Protein AF-I7MJS9-F1 (afdb_monomer_lite)

Structure (mmCIF, N/CA/C/O backbone):
data_AF-I7MJS9-F1
#
_entry.id   AF-I7MJS9-F1
#
loop_
_atom_site.group_PDB
_atom_site.id
_atom_site.type_symbol
_atom_site.label_atom_id
_atom_site.label_alt_id
_atom_site.label_comp_id
_atom_site.label_asym_id
_atom_site.label_entity_id
_atom_site.label_seq_id
_atom_site.pdbx_PDB_ins_code
_atom_site.Cartn_x
_atom_site.Cartn_y
_atom_site.Cartn_z
_atom_site.occupancy
_atom_site.B_iso_or_equiv
_atom_site.auth_seq_id
_atom_site.auth_comp_id
_atom_site.auth_asym_id
_atom_site.auth_atom_id
_atom_site.pdbx_PDB_model_num
ATOM 1 N N . MET A 1 1 ? 16.638 14.749 1.693 1.00 35.53 1 MET A N 1
ATOM 2 C CA . MET A 1 1 ? 16.208 13.455 1.122 1.00 35.53 1 MET A CA 1
ATOM 3 C C . MET A 1 1 ? 16.294 13.572 -0.385 1.00 35.53 1 MET A C 1
ATOM 5 O O . MET A 1 1 ? 15.545 14.349 -0.960 1.00 35.53 1 MET A O 1
ATOM 9 N N . PHE A 1 2 ? 17.243 12.886 -1.013 1.00 39.34 2 PHE A N 1
ATOM 10 C CA . PHE A 1 2 ? 17.277 12.813 -2.469 1.00 39.34 2 PHE A CA 1
ATOM 11 C C . PHE A 1 2 ? 16.210 11.809 -2.899 1.00 39.34 2 PHE A C 1
ATOM 13 O O . PHE A 1 2 ? 16.288 10.635 -2.540 1.00 39.34 2 PHE A O 1
ATOM 20 N N . LEU A 1 3 ? 15.197 12.278 -3.626 1.00 42.06 3 LEU A N 1
ATOM 21 C CA . LEU A 1 3 ? 14.350 11.413 -4.438 1.00 42.06 3 LEU A CA 1
ATOM 22 C C . LEU A 1 3 ? 15.258 10.836 -5.525 1.00 42.06 3 LEU A C 1
ATOM 24 O O . LEU A 1 3 ? 15.426 11.439 -6.585 1.00 42.06 3 LEU A O 1
ATOM 28 N N . SER A 1 4 ? 15.917 9.712 -5.233 1.00 39.16 4 SER A N 1
ATOM 29 C CA . SER A 1 4 ? 16.579 8.937 -6.270 1.00 39.16 4 SER A CA 1
ATOM 30 C C . SER A 1 4 ? 15.507 8.606 -7.300 1.00 39.16 4 SER A C 1
ATOM 32 O O . SER A 1 4 ? 14.505 7.958 -6.989 1.00 39.16 4 SER A O 1
ATOM 34 N N . HIS A 1 5 ? 15.673 9.133 -8.513 1.00 46.16 5 HIS A N 1
ATOM 35 C CA . HIS A 1 5 ? 14.912 8.660 -9.656 1.00 46.16 5 HIS A CA 1
ATOM 36 C C . HIS A 1 5 ? 15.136 7.153 -9.700 1.00 46.16 5 HIS A C 1
ATOM 38 O O . HIS A 1 5 ? 16.260 6.692 -9.904 1.00 46.16 5 HIS A O 1
ATOM 44 N N . ARG A 1 6 ? 14.094 6.384 -9.370 1.00 56.16 6 ARG A N 1
ATOM 45 C CA . ARG A 1 6 ? 14.158 4.932 -9.464 1.00 56.16 6 ARG A CA 1
ATOM 46 C C . ARG A 1 6 ? 14.344 4.642 -10.939 1.00 56.16 6 ARG A C 1
ATOM 48 O O . ARG A 1 6 ? 13.455 4.938 -11.728 1.00 56.16 6 ARG A O 1
ATOM 55 N N . TYR A 1 7 ? 15.524 4.148 -11.282 1.00 60.59 7 TYR A N 1
ATOM 56 C CA . TYR A 1 7 ? 15.846 3.718 -12.628 1.00 60.59 7 TYR A CA 1
ATOM 57 C C . TYR A 1 7 ? 14.729 2.798 -13.137 1.00 60.59 7 TYR A C 1
ATOM 59 O O . TYR A 1 7 ? 14.455 1.761 -12.528 1.00 60.59 7 TYR A O 1
ATOM 67 N N . ASN A 1 8 ? 14.048 3.234 -14.195 1.00 64.44 8 ASN A N 1
ATOM 68 C CA . ASN A 1 8 ? 12.984 2.491 -14.846 1.00 64.44 8 ASN A CA 1
A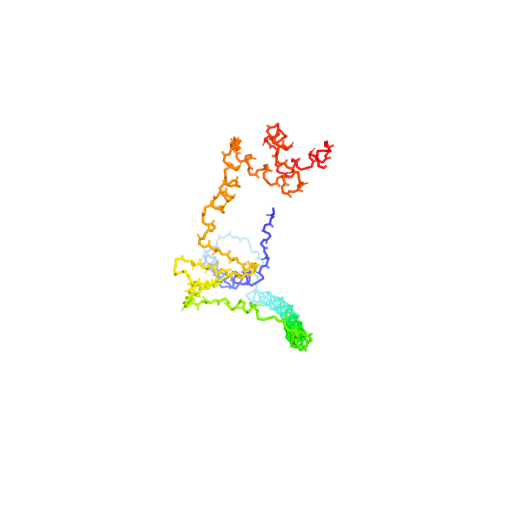TOM 69 C C . ASN A 1 8 ? 13.519 1.992 -16.198 1.00 64.44 8 ASN A C 1
ATOM 71 O O . ASN A 1 8 ? 13.587 2.779 -17.145 1.00 64.44 8 ASN A O 1
ATOM 75 N N . PRO A 1 9 ? 13.909 0.711 -16.313 1.00 62.62 9 PRO A N 1
ATOM 76 C CA . PRO A 1 9 ? 14.515 0.181 -17.536 1.00 62.62 9 PRO A CA 1
ATOM 77 C C . PRO A 1 9 ? 13.570 0.251 -18.748 1.00 62.62 9 PRO A C 1
ATOM 79 O O . PRO A 1 9 ? 14.029 0.275 -19.887 1.00 62.62 9 PRO A O 1
ATOM 82 N N . PHE A 1 10 ? 12.254 0.346 -18.528 1.00 64.12 10 PHE A N 1
ATOM 83 C CA . PHE A 1 10 ? 11.269 0.477 -19.604 1.00 64.12 10 PHE A CA 1
ATOM 84 C C . PHE A 1 10 ? 11.241 1.882 -20.230 1.00 64.12 10 PHE A C 1
ATOM 86 O O . PHE A 1 10 ? 11.010 2.004 -21.429 1.00 64.12 10 PHE A O 1
ATOM 93 N N . GLU A 1 11 ? 11.547 2.937 -19.465 1.00 63.50 11 GLU A N 1
ATOM 94 C CA . GLU A 1 11 ? 11.662 4.306 -20.003 1.00 63.50 11 GLU A CA 1
ATOM 95 C C . GLU A 1 11 ? 12.896 4.471 -20.899 1.00 63.50 11 GLU A C 1
ATOM 97 O O . GLU A 1 11 ? 12.878 5.216 -21.881 1.00 63.50 11 GLU A O 1
ATOM 102 N N . GLU A 1 12 ? 13.980 3.764 -20.579 1.00 59.59 12 GLU A N 1
ATOM 103 C CA . GLU A 1 12 ? 15.188 3.745 -21.403 1.00 59.59 12 GLU A CA 1
ATOM 104 C C . GLU A 1 12 ? 14.990 2.905 -22.675 1.00 59.59 12 GLU A C 1
ATOM 106 O O . GLU A 1 12 ? 15.546 3.223 -23.734 1.00 59.59 12 GLU A O 1
ATOM 111 N N . LEU A 1 13 ? 14.124 1.888 -22.614 1.00 60.03 13 LEU A N 1
ATOM 112 C CA . LEU A 1 13 ? 13.711 1.123 -23.785 1.00 60.03 13 LEU A CA 1
ATOM 113 C C . LEU A 1 13 ? 12.922 1.966 -24.782 1.00 60.03 13 LEU A C 1
ATOM 115 O O . LEU A 1 13 ? 13.260 1.960 -25.959 1.00 60.03 13 LEU A O 1
ATOM 119 N N . ASP A 1 14 ? 11.945 2.747 -24.324 1.00 59.59 14 ASP A N 1
ATOM 120 C CA . ASP A 1 14 ? 11.168 3.636 -25.200 1.00 59.59 14 ASP A CA 1
ATOM 121 C C . ASP A 1 14 ? 12.067 4.661 -25.912 1.00 59.59 14 ASP A C 1
ATOM 123 O O . ASP A 1 14 ? 11.928 4.920 -27.109 1.00 59.59 14 ASP A O 1
ATOM 127 N N . ARG A 1 15 ? 13.069 5.207 -25.210 1.00 60.00 15 ARG A N 1
ATOM 128 C CA . ARG A 1 15 ? 14.056 6.122 -25.812 1.00 60.00 15 ARG A CA 1
ATOM 129 C C . ARG A 1 15 ? 14.989 5.428 -26.809 1.00 60.00 15 ARG A C 1
ATOM 131 O O . ARG A 1 15 ? 15.360 6.015 -27.828 1.00 60.00 15 ARG A O 1
ATOM 138 N N . THR A 1 16 ? 15.390 4.187 -26.539 1.00 59.84 16 THR A N 1
ATOM 139 C CA . THR A 1 16 ? 16.292 3.436 -27.430 1.00 59.84 16 THR A CA 1
ATOM 140 C C . THR A 1 16 ? 15.571 2.799 -28.618 1.00 59.84 16 THR A C 1
ATOM 142 O O . THR A 1 16 ? 16.174 2.661 -29.680 1.00 59.84 16 THR A O 1
ATOM 145 N N . PHE A 1 17 ? 14.283 2.486 -28.482 1.00 61.03 17 PHE A N 1
ATOM 146 C CA . PHE A 1 17 ? 13.431 2.004 -29.564 1.00 61.03 17 PHE A CA 1
ATOM 147 C C . PHE A 1 17 ? 13.090 3.120 -30.558 1.00 61.03 17 PHE A C 1
ATOM 149 O O . PHE A 1 17 ? 13.174 2.906 -31.763 1.00 61.03 17 PHE A O 1
ATOM 156 N N . ASN A 1 18 ? 12.798 4.335 -30.084 1.00 58.50 18 ASN A N 1
ATOM 157 C CA . ASN A 1 18 ? 12.562 5.477 -30.977 1.00 58.50 18 ASN A CA 1
ATOM 158 C C . ASN A 1 18 ? 13.837 5.882 -31.742 1.00 58.50 18 ASN A C 1
ATOM 160 O O . ASN A 1 18 ? 13.805 6.056 -32.957 1.00 58.50 18 ASN A O 1
ATOM 164 N N . SER A 1 19 ? 15.002 5.871 -31.082 1.00 57.78 19 SER A N 1
ATOM 165 C CA . SER A 1 19 ? 16.284 6.148 -31.759 1.00 57.78 19 SER A CA 1
ATOM 166 C C . SER A 1 19 ? 16.766 5.040 -32.709 1.00 57.78 19 SER A C 1
ATOM 168 O O . SER A 1 19 ? 17.719 5.247 -33.459 1.00 57.78 19 SER A O 1
ATOM 170 N N . PHE A 1 20 ? 16.120 3.868 -32.724 1.00 55.81 20 PHE A N 1
ATOM 171 C CA . PHE A 1 20 ? 16.416 2.806 -33.690 1.00 55.81 20 PHE A CA 1
ATOM 172 C C . PHE A 1 20 ? 16.075 3.223 -35.129 1.00 55.81 20 PHE A C 1
ATOM 174 O O . PHE A 1 20 ? 16.811 2.852 -36.046 1.00 55.81 20 PHE A O 1
ATOM 181 N N . TRP A 1 21 ? 15.000 4.002 -35.296 1.00 58.16 21 TRP A N 1
ATOM 182 C CA . TRP A 1 21 ? 14.502 4.496 -36.585 1.00 58.16 21 TRP A CA 1
ATOM 183 C C . TRP A 1 21 ? 15.024 5.897 -36.936 1.00 58.16 21 TRP A C 1
ATOM 185 O O . TRP A 1 21 ? 15.137 6.223 -38.114 1.00 58.16 21 TRP A O 1
ATOM 195 N N . ASP A 1 22 ? 15.391 6.705 -35.936 1.00 55.47 22 ASP A N 1
ATOM 196 C CA . ASP A 1 22 ? 15.842 8.089 -36.155 1.00 55.47 22 ASP A CA 1
ATOM 197 C C . ASP A 1 22 ? 17.304 8.204 -36.640 1.00 55.47 22 ASP A C 1
ATOM 199 O O . ASP A 1 22 ? 17.687 9.217 -37.222 1.00 55.47 22 ASP A O 1
ATOM 203 N N . ASP A 1 23 ? 18.119 7.157 -36.475 1.00 51.91 23 ASP A N 1
ATOM 204 C CA . ASP A 1 23 ? 19.534 7.089 -36.904 1.00 51.91 23 ASP A CA 1
ATOM 205 C C . ASP A 1 23 ? 19.704 6.978 -38.443 1.00 51.91 23 ASP A C 1
ATOM 207 O O . ASP A 1 23 ? 20.820 7.028 -38.959 1.00 51.91 23 ASP A O 1
ATOM 211 N N . ASP A 1 24 ? 18.602 6.853 -39.195 1.00 50.22 24 ASP A N 1
ATOM 212 C CA . ASP A 1 24 ? 18.587 6.948 -40.666 1.00 50.22 24 ASP A CA 1
ATOM 213 C C . ASP A 1 24 ? 18.435 8.404 -41.165 1.00 50.22 24 ASP A C 1
ATOM 215 O O . ASP A 1 24 ? 18.626 8.677 -42.355 1.00 50.22 24 ASP A O 1
ATOM 219 N N . SER A 1 25 ? 18.129 9.364 -40.279 1.00 50.69 25 SER A N 1
ATOM 220 C CA . SER A 1 25 ? 17.984 10.783 -40.652 1.00 50.69 25 SER A CA 1
ATOM 221 C C . SER A 1 25 ? 19.319 11.472 -40.978 1.00 50.69 25 SER A C 1
ATOM 223 O O . SER A 1 25 ? 19.344 12.401 -41.788 1.00 50.69 25 SER A O 1
ATOM 225 N N . ASP A 1 26 ? 20.433 10.941 -40.466 1.00 50.44 26 ASP A N 1
ATOM 226 C CA . ASP A 1 26 ? 21.792 11.385 -40.800 1.00 50.44 26 ASP A CA 1
ATOM 227 C C . ASP A 1 26 ? 22.353 10.718 -42.081 1.00 50.44 26 ASP A C 1
ATOM 229 O O . ASP A 1 26 ? 23.398 11.126 -42.588 1.00 50.44 26 ASP A O 1
ATOM 233 N N . GLU A 1 27 ? 21.681 9.711 -42.669 1.00 48.72 27 GLU A N 1
ATOM 234 C CA . GLU A 1 27 ? 22.156 9.049 -43.906 1.00 48.72 27 GLU A CA 1
ATOM 235 C C . GLU A 1 27 ? 21.770 9.834 -45.185 1.00 48.72 27 GLU A C 1
ATOM 237 O O . GLU A 1 27 ? 22.422 9.683 -46.223 1.00 48.72 27 GLU A O 1
ATOM 242 N N . TYR A 1 28 ? 20.775 10.733 -45.128 1.00 48.25 28 TYR A N 1
ATOM 243 C CA . TYR A 1 28 ? 20.380 11.562 -46.284 1.00 48.25 28 TYR A CA 1
ATOM 244 C C . TYR A 1 28 ? 21.201 12.847 -46.450 1.00 48.25 28 TYR A C 1
ATOM 246 O O . TYR A 1 28 ? 21.287 13.377 -47.561 1.00 48.25 28 TYR A O 1
ATOM 254 N N . THR A 1 29 ? 21.838 13.342 -45.390 1.00 48.69 29 THR A N 1
ATOM 255 C CA . THR A 1 29 ? 22.700 14.535 -45.447 1.00 48.69 29 THR A CA 1
ATOM 256 C C . THR A 1 29 ? 24.103 14.215 -45.968 1.00 48.69 29 THR A C 1
ATOM 258 O O . THR A 1 29 ? 24.725 15.062 -46.613 1.00 48.69 29 THR A O 1
ATOM 261 N N . ASP A 1 30 ? 24.573 12.975 -45.803 1.00 46.25 30 ASP A N 1
ATOM 262 C CA . ASP A 1 30 ? 25.939 12.580 -46.168 1.00 46.25 30 ASP A CA 1
ATOM 263 C C . ASP A 1 30 ? 26.113 12.010 -47.587 1.00 46.25 30 ASP A C 1
ATOM 265 O O . ASP A 1 30 ? 27.240 11.845 -48.068 1.00 46.25 30 ASP A O 1
ATOM 269 N N . PHE A 1 31 ? 25.025 11.766 -48.325 1.00 46.62 31 PHE A N 1
ATOM 270 C CA . PHE A 1 31 ? 25.141 11.365 -49.732 1.00 46.62 31 PHE A CA 1
ATOM 271 C C . PHE A 1 31 ? 25.677 12.511 -50.615 1.00 46.62 31 PHE A C 1
ATOM 273 O O . PHE A 1 31 ? 26.429 12.262 -51.558 1.00 46.62 31 PHE A O 1
ATOM 280 N N . PHE A 1 32 ? 25.390 13.772 -50.261 1.00 48.19 32 PHE A N 1
ATOM 281 C CA . PHE A 1 32 ? 25.879 14.958 -50.979 1.00 48.19 32 PHE A CA 1
ATOM 282 C C . PHE A 1 32 ? 27.131 15.612 -50.358 1.00 48.19 32 PHE A C 1
ATOM 284 O O . PHE A 1 32 ? 27.722 16.490 -50.985 1.00 48.19 32 PHE A O 1
ATOM 291 N N . SER A 1 33 ? 27.593 15.181 -49.176 1.00 47.03 33 SER A N 1
ATOM 292 C CA . SER A 1 33 ? 28.747 15.783 -48.475 1.00 47.03 33 SER A CA 1
ATOM 293 C C . SER A 1 33 ? 30.111 15.173 -48.854 1.00 47.03 33 SER A C 1
ATOM 295 O O . SER A 1 33 ? 31.157 15.607 -48.369 1.00 47.03 33 SER A O 1
ATOM 297 N N . THR A 1 34 ? 30.155 14.194 -49.766 1.00 47.00 34 THR A N 1
ATOM 298 C CA . THR A 1 34 ? 31.372 13.424 -50.110 1.00 47.00 34 THR A CA 1
ATOM 299 C C . THR A 1 34 ? 32.414 14.158 -50.972 1.00 47.00 34 THR A C 1
ATOM 301 O O . THR A 1 34 ? 33.210 13.529 -51.673 1.00 47.00 34 THR A O 1
ATOM 304 N N . ILE A 1 35 ? 32.520 15.482 -50.857 1.00 51.16 35 ILE A N 1
ATOM 305 C CA . ILE A 1 35 ? 33.678 16.239 -51.342 1.00 51.16 35 ILE A CA 1
ATOM 306 C C . ILE A 1 35 ? 34.513 16.656 -50.122 1.00 51.16 35 ILE A C 1
ATOM 308 O O . ILE A 1 35 ? 34.344 17.744 -49.590 1.00 51.16 35 ILE A O 1
ATOM 312 N N . ARG A 1 36 ? 35.474 15.792 -49.744 1.00 50.47 36 ARG A N 1
ATOM 313 C CA . ARG A 1 36 ? 36.576 15.993 -48.761 1.00 50.47 36 ARG A CA 1
ATOM 314 C C . ARG A 1 36 ? 36.311 15.599 -47.297 1.00 50.47 36 ARG A C 1
ATOM 316 O O . ARG A 1 36 ? 36.340 16.445 -46.415 1.00 50.47 36 ARG A O 1
ATOM 323 N N . VAL A 1 37 ? 36.266 14.296 -47.006 1.00 48.62 37 VAL A N 1
ATOM 324 C CA . VAL A 1 37 ? 36.643 13.767 -45.674 1.00 48.62 37 VAL A CA 1
ATOM 325 C C . VAL A 1 37 ? 37.395 12.434 -45.858 1.00 48.62 37 VAL A C 1
ATOM 327 O O . VAL A 1 37 ? 36.995 11.642 -46.720 1.00 48.62 37 VAL A O 1
ATOM 330 N N . PRO A 1 38 ? 38.511 12.166 -45.142 1.00 46.59 38 PRO A N 1
ATOM 331 C CA . PRO A 1 38 ? 39.279 10.932 -45.307 1.00 46.59 38 PRO A CA 1
ATOM 332 C C . PRO A 1 38 ? 38.440 9.694 -44.972 1.00 46.59 38 PRO A C 1
ATOM 334 O O . PRO A 1 38 ? 37.691 9.675 -43.999 1.00 46.59 38 PRO A O 1
ATOM 337 N N . ARG A 1 39 ? 38.596 8.648 -45.795 1.00 51.91 39 ARG A N 1
ATOM 338 C CA . ARG A 1 39 ? 37.931 7.343 -45.676 1.00 51.91 39 ARG A CA 1
ATOM 339 C C . ARG A 1 39 ? 38.246 6.684 -44.327 1.00 51.91 39 ARG A C 1
ATOM 341 O O . ARG A 1 39 ? 39.174 5.884 -44.225 1.00 51.91 39 ARG A O 1
ATOM 348 N N . THR A 1 40 ? 37.453 6.962 -43.302 1.00 51.12 40 THR A N 1
ATOM 349 C CA . THR A 1 40 ? 37.313 6.048 -42.168 1.00 51.12 40 THR A CA 1
ATOM 350 C C . THR A 1 40 ? 36.589 4.793 -42.662 1.00 51.12 40 THR A C 1
ATOM 352 O O . THR A 1 40 ? 35.791 4.847 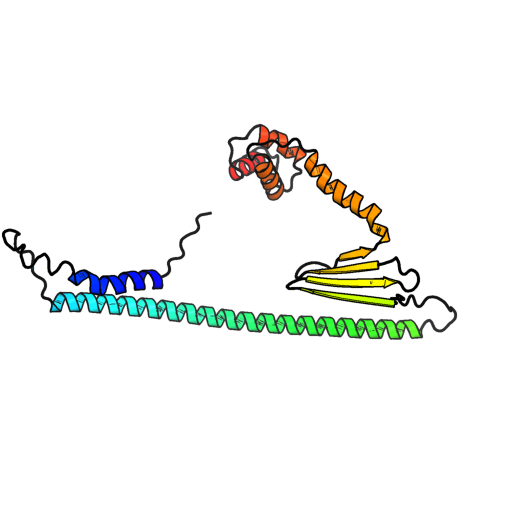-43.603 1.00 51.12 40 THR A O 1
ATOM 355 N N . LYS A 1 41 ? 36.947 3.625 -42.112 1.00 54.41 41 LYS A N 1
ATOM 356 C CA . LYS A 1 41 ? 36.417 2.314 -42.521 1.00 54.41 41 LYS A CA 1
ATOM 357 C C . LYS A 1 41 ? 34.886 2.360 -42.564 1.00 54.41 41 LYS A C 1
ATOM 359 O O . LYS A 1 41 ? 34.239 2.366 -41.521 1.00 54.41 41 LYS A O 1
ATOM 364 N N . ARG A 1 42 ? 34.316 2.390 -43.771 1.00 59.94 42 ARG A N 1
ATOM 365 C CA . ARG A 1 42 ? 32.874 2.258 -43.990 1.00 59.94 42 ARG A CA 1
ATOM 366 C C . ARG A 1 42 ? 32.482 0.839 -43.578 1.00 59.94 42 ARG A C 1
ATOM 368 O O . ARG A 1 42 ? 32.701 -0.102 -44.329 1.00 59.94 42 ARG A O 1
ATOM 375 N N . ILE A 1 43 ? 31.979 0.699 -42.355 1.00 61.41 43 ILE A N 1
ATOM 376 C CA . ILE A 1 43 ? 31.357 -0.529 -41.846 1.00 61.41 43 ILE A CA 1
ATOM 377 C C . ILE A 1 43 ? 30.197 -0.861 -42.792 1.00 61.41 43 ILE A C 1
ATOM 379 O O . ILE A 1 43 ? 29.400 0.030 -43.107 1.00 61.41 43 ILE A O 1
ATOM 383 N N . SER A 1 44 ? 30.119 -2.101 -43.282 1.00 74.56 44 SER A N 1
ATOM 384 C CA . SER A 1 44 ? 29.042 -2.495 -44.197 1.00 74.56 44 SER A CA 1
ATOM 385 C C . SER A 1 44 ? 27.682 -2.360 -43.498 1.00 74.56 44 SER A C 1
ATOM 387 O O . SER A 1 44 ? 27.585 -2.484 -42.273 1.00 74.56 44 SER A O 1
ATOM 389 N N . LYS A 1 45 ? 26.606 -2.103 -44.258 1.00 72.81 45 LYS A N 1
ATOM 390 C CA . LYS A 1 45 ? 25.243 -2.054 -43.689 1.00 72.81 45 LYS A CA 1
ATOM 391 C C . LYS A 1 45 ? 24.922 -3.336 -42.908 1.00 72.81 45 LYS A C 1
ATOM 393 O O . LYS A 1 45 ? 24.318 -3.271 -41.844 1.00 72.81 45 LYS A O 1
ATOM 398 N N . GLU A 1 46 ? 25.426 -4.474 -43.377 1.00 75.62 46 GLU A N 1
ATOM 399 C CA . GLU A 1 46 ? 25.320 -5.772 -42.712 1.00 75.62 46 GLU A CA 1
ATOM 400 C C . GLU A 1 46 ? 26.006 -5.802 -41.334 1.00 75.62 46 GLU A C 1
ATOM 402 O O . GLU A 1 46 ? 25.402 -6.228 -40.352 1.00 75.62 46 GLU A O 1
ATOM 407 N N . GLU A 1 47 ? 27.234 -5.289 -41.210 1.00 72.94 47 GLU A N 1
ATOM 408 C CA . GLU A 1 47 ? 27.926 -5.212 -39.917 1.00 72.94 47 GLU A CA 1
ATOM 409 C C . GLU A 1 47 ? 27.236 -4.244 -38.942 1.00 72.94 47 GLU A C 1
ATOM 411 O O . GLU A 1 47 ? 27.187 -4.517 -37.737 1.00 72.94 47 GLU A O 1
ATOM 416 N N . LYS A 1 48 ? 26.670 -3.132 -39.439 1.00 75.25 48 LYS A N 1
ATOM 417 C CA . LYS A 1 48 ? 25.859 -2.212 -38.620 1.00 75.25 48 LYS A CA 1
ATOM 418 C C . LYS A 1 48 ? 24.595 -2.903 -38.102 1.00 75.25 48 LYS A C 1
ATOM 420 O O . LYS A 1 48 ? 24.323 -2.842 -36.903 1.00 75.25 48 LYS A O 1
ATOM 425 N N . LEU A 1 49 ? 23.868 -3.603 -38.975 1.00 77.50 49 LEU A N 1
ATOM 426 C CA . LEU A 1 49 ? 22.675 -4.373 -38.611 1.00 77.50 49 LEU A CA 1
ATOM 427 C C . LEU A 1 49 ? 23.004 -5.464 -37.589 1.00 77.50 49 LEU A C 1
ATOM 429 O O . LEU A 1 49 ? 22.305 -5.592 -36.589 1.00 77.50 49 LEU A O 1
ATOM 433 N N . LYS A 1 50 ? 24.115 -6.187 -37.770 1.00 82.38 50 LYS A N 1
ATOM 434 C CA . LYS A 1 50 ? 24.563 -7.228 -36.835 1.00 82.38 50 LYS A CA 1
ATOM 435 C C . LYS A 1 50 ? 24.868 -6.669 -35.442 1.00 82.38 50 LYS A C 1
ATOM 437 O O . LYS A 1 50 ? 24.503 -7.275 -34.437 1.00 82.38 50 LYS A O 1
ATOM 442 N N . LYS A 1 51 ? 25.495 -5.489 -35.362 1.00 77.62 51 LYS A N 1
ATOM 443 C CA . LYS A 1 51 ? 25.721 -4.790 -34.085 1.00 77.62 51 LYS A CA 1
ATOM 444 C C . LYS A 1 51 ? 24.411 -4.335 -33.435 1.00 77.62 51 LYS A C 1
ATOM 446 O O . LYS A 1 51 ? 24.252 -4.535 -32.232 1.00 77.62 51 LYS A O 1
ATOM 451 N N . LYS A 1 52 ? 23.481 -3.760 -34.210 1.00 79.38 52 LYS A N 1
ATOM 452 C CA . LYS A 1 52 ? 22.156 -3.343 -33.712 1.00 79.38 52 LYS A CA 1
ATOM 453 C C . LYS A 1 52 ? 21.352 -4.548 -33.198 1.00 79.38 52 LYS A C 1
ATOM 455 O O . LYS A 1 52 ? 20.812 -4.480 -32.100 1.00 79.38 52 LYS A O 1
ATOM 460 N N . LEU A 1 53 ? 21.366 -5.672 -33.918 1.00 86.56 53 LEU A N 1
ATOM 461 C CA . LEU A 1 53 ? 20.704 -6.916 -33.511 1.00 86.56 53 LEU A CA 1
ATOM 462 C C . LEU A 1 53 ? 21.251 -7.456 -32.183 1.00 86.56 53 LEU A C 1
ATOM 464 O O . LEU A 1 53 ? 20.478 -7.781 -31.287 1.00 86.56 53 LEU A O 1
ATOM 468 N N . ASN A 1 54 ? 22.577 -7.491 -32.020 1.00 85.50 54 ASN A N 1
ATOM 469 C CA . ASN A 1 54 ? 23.191 -7.914 -30.758 1.00 85.50 54 ASN A CA 1
ATOM 470 C C . ASN A 1 54 ? 22.804 -6.994 -29.589 1.00 85.50 54 ASN A C 1
ATOM 472 O O . ASN A 1 54 ? 22.596 -7.470 -28.477 1.00 85.50 54 ASN A O 1
ATOM 476 N N . LYS A 1 55 ? 22.689 -5.681 -29.833 1.00 82.31 55 LYS A N 1
ATOM 477 C CA . LYS A 1 55 ? 22.240 -4.723 -28.813 1.00 82.31 55 LYS A CA 1
ATOM 478 C C . LYS A 1 55 ? 20.794 -5.000 -28.390 1.00 82.31 55 LYS A C 1
ATOM 480 O O . LYS A 1 55 ? 20.540 -5.074 -27.193 1.00 82.31 55 LYS A O 1
ATOM 485 N N . LEU A 1 56 ? 19.891 -5.218 -29.349 1.00 83.75 56 LEU A N 1
ATOM 486 C CA . LEU A 1 56 ? 18.494 -5.570 -29.071 1.00 83.75 56 LEU A CA 1
ATOM 487 C C . LEU A 1 56 ? 18.380 -6.885 -28.299 1.00 83.75 56 LEU A C 1
ATOM 489 O O . LEU A 1 56 ? 17.627 -6.959 -27.336 1.00 83.75 56 LEU A O 1
ATOM 493 N N . HIS A 1 57 ? 19.167 -7.898 -28.664 1.00 88.81 57 HIS A N 1
ATOM 494 C CA . HIS A 1 57 ? 19.154 -9.177 -27.957 1.00 88.81 57 HIS A CA 1
ATOM 495 C C . HIS A 1 57 ? 19.628 -9.046 -26.500 1.00 88.81 57 HIS A C 1
ATOM 497 O O . HIS A 1 57 ? 19.067 -9.660 -25.594 1.00 88.81 57 HIS A O 1
ATOM 503 N N . ASN A 1 58 ? 20.633 -8.206 -26.241 1.00 85.88 58 ASN A N 1
ATOM 504 C CA . ASN A 1 58 ? 21.063 -7.923 -24.872 1.00 85.88 58 ASN A CA 1
ATOM 505 C C . ASN A 1 58 ? 19.976 -7.186 -24.077 1.00 85.88 58 ASN A C 1
ATOM 507 O O . ASN A 1 58 ? 19.704 -7.565 -22.941 1.00 85.88 58 ASN A O 1
ATOM 511 N N . GLN A 1 59 ? 19.313 -6.199 -24.688 1.00 84.38 59 GLN A N 1
ATOM 512 C CA . GLN A 1 59 ? 18.189 -5.494 -24.064 1.00 84.38 59 GLN A CA 1
ATOM 513 C C . GLN A 1 59 ? 17.024 -6.445 -23.761 1.00 84.38 59 GLN A C 1
ATOM 515 O O . GLN A 1 59 ? 16.470 -6.412 -22.669 1.00 84.38 59 GLN A O 1
ATOM 520 N N . GLU A 1 60 ? 16.685 -7.346 -24.684 1.00 87.44 60 GLU A N 1
ATOM 521 C CA . GLU A 1 60 ? 15.672 -8.383 -24.473 1.00 87.44 60 GLU A CA 1
ATOM 522 C C . GLU A 1 60 ? 16.016 -9.272 -23.266 1.00 87.44 60 GLU A C 1
ATOM 524 O O . GLU A 1 60 ? 15.162 -9.548 -22.421 1.00 87.44 60 GLU A O 1
ATOM 529 N N . ASN A 1 61 ? 17.280 -9.684 -23.138 1.00 91.25 61 ASN A N 1
ATOM 530 C CA . ASN A 1 61 ? 17.742 -10.480 -22.002 1.00 91.25 61 ASN A CA 1
ATOM 531 C C . ASN A 1 61 ? 17.642 -9.717 -20.670 1.00 91.25 61 ASN A C 1
ATOM 533 O O . ASN A 1 61 ? 17.237 -10.300 -19.661 1.00 91.25 61 ASN A O 1
ATOM 537 N N . GLU A 1 62 ? 17.965 -8.423 -20.661 1.00 86.38 62 GLU A N 1
ATOM 538 C CA . GLU A 1 62 ? 17.812 -7.557 -19.486 1.00 86.38 62 GLU A CA 1
ATOM 539 C C . GLU A 1 62 ? 16.339 -7.404 -19.087 1.00 86.38 62 GLU A C 1
ATOM 541 O O . GLU A 1 62 ? 15.993 -7.621 -17.924 1.00 86.38 62 GLU A O 1
ATOM 546 N N . ILE A 1 63 ? 15.449 -7.126 -20.046 1.00 86.75 63 ILE A N 1
ATOM 547 C CA . ILE A 1 63 ? 14.000 -7.056 -19.805 1.00 86.75 63 ILE A CA 1
ATOM 548 C C . ILE A 1 63 ? 13.494 -8.371 -19.216 1.00 86.75 63 ILE A C 1
ATOM 550 O O . ILE A 1 63 ? 12.797 -8.367 -18.203 1.00 86.75 63 ILE A O 1
ATOM 554 N N . ASN A 1 64 ? 13.869 -9.504 -19.810 1.00 91.94 64 ASN A N 1
ATOM 555 C CA . ASN A 1 64 ? 13.464 -10.822 -19.329 1.00 91.94 64 ASN A CA 1
ATOM 556 C C . ASN A 1 64 ? 13.954 -11.092 -17.900 1.00 91.94 64 ASN A C 1
ATOM 558 O O . ASN A 1 64 ? 13.260 -11.749 -17.119 1.00 91.94 64 ASN A O 1
ATOM 562 N N . HIS A 1 65 ? 15.130 -10.582 -17.528 1.00 92.88 65 HIS A N 1
ATOM 563 C CA . HIS A 1 65 ? 15.605 -10.648 -16.151 1.00 92.88 65 HIS A CA 1
ATOM 564 C C . HIS A 1 65 ? 14.713 -9.830 -15.207 1.00 92.88 65 HIS A C 1
ATOM 566 O O . HIS A 1 65 ? 14.283 -10.353 -14.176 1.00 92.88 65 HIS A O 1
ATOM 572 N N . TYR A 1 66 ? 14.377 -8.590 -15.573 1.00 90.19 66 TYR A N 1
ATOM 573 C CA . TYR A 1 66 ? 13.486 -7.743 -14.776 1.00 90.19 66 TYR A CA 1
ATOM 574 C C . TYR A 1 66 ? 12.073 -8.320 -14.657 1.00 90.19 66 TYR A C 1
ATOM 576 O O . TYR A 1 66 ? 11.513 -8.318 -13.562 1.00 90.19 66 TYR A O 1
ATOM 584 N N . ILE A 1 67 ? 11.516 -8.883 -15.735 1.00 92.38 67 ILE A N 1
ATOM 585 C CA . ILE A 1 67 ? 10.218 -9.574 -15.708 1.00 92.38 67 ILE A CA 1
ATOM 586 C C . ILE A 1 67 ? 10.238 -10.676 -14.646 1.00 92.38 67 ILE A C 1
ATOM 588 O O . ILE A 1 67 ? 9.400 -10.664 -13.747 1.00 92.38 67 ILE A O 1
ATOM 592 N N . LYS A 1 68 ? 11.248 -11.556 -14.662 1.00 94.12 68 LYS A N 1
ATOM 593 C CA . LYS A 1 68 ? 11.383 -12.634 -13.666 1.00 94.12 68 LYS A C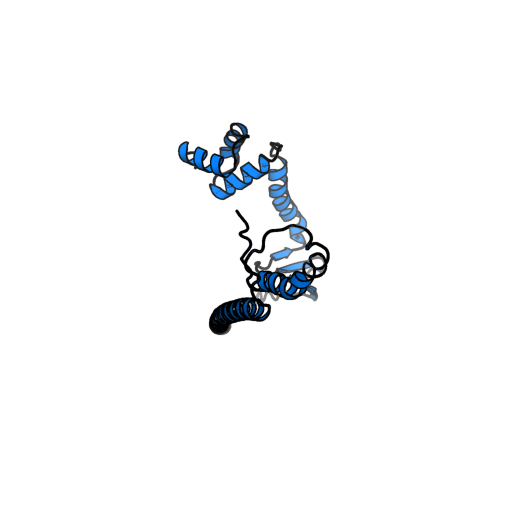A 1
ATOM 594 C C . LY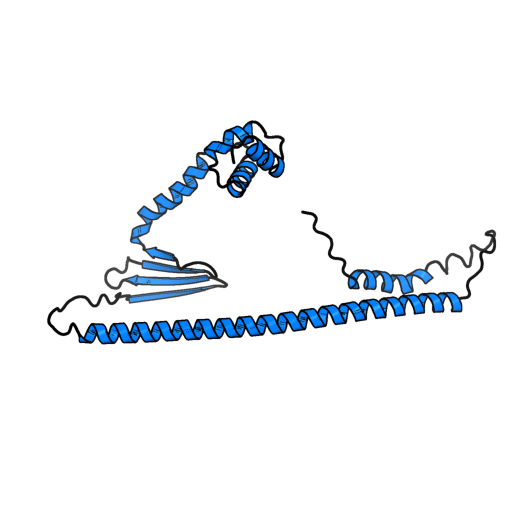S A 1 68 ? 11.509 -12.105 -12.235 1.00 94.12 68 LYS A C 1
ATOM 596 O O . LYS A 1 68 ? 10.948 -12.686 -11.304 1.00 94.12 68 LYS A O 1
ATOM 601 N N . GLN A 1 69 ? 12.238 -11.005 -12.037 1.00 92.56 69 GLN A N 1
ATOM 602 C CA . GLN A 1 69 ? 12.341 -10.365 -10.723 1.00 92.56 69 GLN A CA 1
ATOM 603 C C . GLN A 1 69 ? 10.979 -9.850 -10.241 1.00 92.56 69 GLN A C 1
ATOM 605 O O . GLN A 1 69 ? 10.594 -10.118 -9.099 1.00 92.56 69 GLN A O 1
ATOM 610 N N . TYR A 1 70 ? 10.234 -9.146 -11.096 1.00 92.56 70 TYR A N 1
ATOM 611 C CA . TYR A 1 70 ? 8.911 -8.629 -10.753 1.00 92.56 70 TYR A CA 1
ATOM 612 C C . TYR A 1 70 ? 7.888 -9.744 -10.535 1.00 92.56 70 TYR A C 1
ATOM 614 O O . TYR A 1 70 ? 7.111 -9.667 -9.586 1.00 92.56 70 TYR A O 1
ATOM 622 N N . GLU A 1 71 ? 7.919 -10.813 -11.329 1.00 94.56 71 GLU A N 1
ATOM 623 C CA . GLU A 1 71 ? 7.084 -12.000 -11.121 1.00 94.56 71 GLU A CA 1
ATOM 624 C C . GLU A 1 71 ? 7.320 -12.610 -9.733 1.00 94.56 71 GLU A C 1
ATOM 626 O O . GLU A 1 71 ? 6.367 -12.820 -8.978 1.00 94.56 71 GLU A O 1
ATOM 631 N N . SER A 1 72 ? 8.585 -12.789 -9.338 1.00 94.31 72 SER A N 1
ATOM 632 C CA . SER A 1 72 ? 8.939 -13.266 -7.995 1.00 94.31 72 SER A CA 1
ATOM 633 C C . SER A 1 72 ? 8.437 -12.322 -6.893 1.00 94.31 72 SER A C 1
ATOM 635 O O . SER A 1 72 ? 7.921 -12.776 -5.868 1.00 94.31 72 SER A O 1
ATOM 637 N N . GLN A 1 73 ? 8.560 -11.003 -7.075 1.00 94.31 73 GLN A N 1
ATOM 638 C CA . GLN A 1 73 ? 8.042 -10.022 -6.112 1.00 94.31 73 GLN A CA 1
ATOM 639 C C . GLN A 1 73 ? 6.511 -10.093 -6.000 1.00 94.31 73 GLN A C 1
ATOM 641 O O . GLN A 1 73 ? 5.967 -10.072 -4.893 1.00 94.31 73 GLN A O 1
ATOM 646 N N . ILE A 1 74 ? 5.806 -10.239 -7.123 1.00 94.12 74 ILE A N 1
ATOM 647 C CA . ILE A 1 74 ? 4.347 -10.390 -7.161 1.00 94.12 74 ILE A CA 1
ATOM 648 C C . ILE A 1 74 ? 3.916 -11.668 -6.432 1.00 94.12 74 ILE A C 1
ATOM 650 O O . ILE A 1 74 ? 2.951 -11.639 -5.664 1.00 94.12 74 ILE A O 1
ATOM 654 N N . GLU A 1 75 ? 4.620 -12.786 -6.616 1.00 95.25 75 GLU A N 1
ATOM 655 C CA . GLU A 1 75 ? 4.329 -14.023 -5.885 1.00 95.25 75 GLU A CA 1
ATOM 656 C C . GLU A 1 75 ? 4.512 -13.873 -4.371 1.00 95.25 75 GLU A C 1
ATOM 658 O O . GLU A 1 75 ? 3.671 -14.336 -3.593 1.00 95.25 75 GLU A O 1
ATOM 663 N N . GLN A 1 76 ? 5.576 -13.194 -3.934 1.00 93.88 76 GLN A N 1
ATOM 664 C CA . GLN A 1 76 ? 5.796 -12.902 -2.516 1.00 93.88 76 GLN A CA 1
ATOM 665 C C . GLN A 1 76 ? 4.679 -12.020 -1.945 1.00 93.88 76 GLN A C 1
ATOM 667 O O . GLN A 1 76 ? 4.135 -12.323 -0.882 1.00 93.88 76 GLN A O 1
ATOM 672 N N . LEU A 1 77 ? 4.267 -10.977 -2.673 1.00 94.00 77 LEU A N 1
ATOM 673 C CA . LEU A 1 77 ? 3.152 -10.117 -2.273 1.00 94.00 77 LEU A CA 1
ATOM 674 C C . LEU A 1 77 ? 1.830 -10.890 -2.179 1.00 94.00 77 LEU A C 1
ATOM 676 O O . LEU A 1 77 ? 1.079 -10.700 -1.220 1.00 94.00 77 LEU A O 1
ATOM 680 N N . LYS A 1 78 ? 1.560 -11.813 -3.112 1.00 95.38 78 LYS A N 1
ATOM 681 C CA . LYS A 1 78 ? 0.385 -12.700 -3.051 1.00 95.38 78 LYS A CA 1
ATOM 682 C C . LYS A 1 78 ? 0.405 -13.581 -1.799 1.00 95.38 78 LYS A C 1
ATOM 684 O O . LYS A 1 78 ? -0.615 -13.675 -1.113 1.00 95.38 78 LYS A O 1
ATOM 689 N N . LYS A 1 79 ? 1.553 -14.179 -1.458 1.00 95.50 79 LYS A N 1
ATOM 690 C CA . LYS A 1 79 ? 1.714 -14.974 -0.225 1.00 95.50 79 LYS A CA 1
ATOM 691 C C . LYS A 1 79 ? 1.486 -14.123 1.026 1.00 95.50 79 LYS A C 1
ATOM 693 O O . LYS A 1 79 ? 0.747 -14.538 1.918 1.00 95.50 79 LYS A O 1
ATOM 698 N N . ASN A 1 80 ? 2.045 -12.916 1.068 1.00 94.12 80 ASN A N 1
ATOM 699 C CA . ASN A 1 80 ? 1.861 -11.993 2.189 1.00 94.12 80 ASN A CA 1
ATOM 700 C C . ASN A 1 80 ? 0.391 -11.584 2.353 1.00 94.12 80 ASN A C 1
ATOM 702 O O . ASN A 1 80 ? -0.130 -11.613 3.467 1.00 94.12 80 ASN A O 1
ATOM 706 N N . LYS A 1 81 ? -0.309 -11.283 1.251 1.00 95.25 81 LYS A N 1
ATOM 707 C CA . LYS A 1 81 ? -1.747 -10.981 1.269 1.00 95.25 81 LYS A CA 1
ATOM 708 C C . LYS A 1 81 ? -2.555 -12.129 1.882 1.00 95.25 81 LYS A C 1
ATOM 710 O O . LYS A 1 81 ? -3.343 -11.891 2.793 1.00 95.25 81 LYS A O 1
ATOM 715 N N . GLN A 1 82 ? -2.307 -13.368 1.454 1.00 95.25 82 GLN A N 1
ATOM 716 C CA . GLN A 1 82 ? -2.987 -14.544 2.010 1.00 95.25 82 GLN A CA 1
ATOM 717 C C . GLN A 1 82 ? -2.711 -14.729 3.511 1.00 95.25 82 GLN A C 1
ATOM 719 O O . GLN A 1 82 ? -3.607 -15.099 4.267 1.00 95.25 82 GLN A O 1
ATOM 724 N N . GLN A 1 83 ? -1.485 -14.465 3.973 1.00 95.31 83 GLN A N 1
ATOM 725 C CA . GLN A 1 83 ? -1.159 -14.532 5.401 1.00 95.31 83 GLN A CA 1
ATOM 726 C C . GLN A 1 83 ? -1.895 -13.463 6.217 1.00 95.31 83 GLN A C 1
ATOM 728 O O . GLN A 1 83 ? -2.373 -13.751 7.314 1.00 95.31 83 GLN A O 1
ATOM 733 N N . VAL A 1 84 ? -2.000 -12.240 5.693 1.00 93.62 84 VAL A N 1
ATOM 734 C CA . VAL A 1 84 ? -2.748 -11.151 6.338 1.00 93.62 84 VAL A CA 1
ATOM 735 C C . VAL A 1 84 ? -4.238 -11.480 6.404 1.00 93.62 84 VAL A C 1
ATOM 737 O O . VAL A 1 84 ? -4.849 -11.294 7.453 1.00 93.62 84 VAL A O 1
ATOM 740 N N . GLU A 1 85 ? -4.816 -12.026 5.333 1.00 94.69 85 GLU A N 1
ATOM 741 C CA . GLU A 1 85 ? -6.219 -12.455 5.311 1.00 94.69 85 GLU A CA 1
ATOM 742 C C . GLU A 1 85 ? -6.502 -13.554 6.343 1.00 94.69 85 GLU A C 1
ATOM 744 O O . GLU A 1 85 ? -7.476 -13.440 7.086 1.00 94.69 85 GLU A O 1
ATOM 749 N N . LYS A 1 86 ? -5.612 -14.549 6.479 1.00 95.62 86 LYS A N 1
ATOM 750 C CA . LYS A 1 86 ? -5.713 -15.578 7.531 1.00 95.62 86 LYS A CA 1
ATOM 751 C C . LYS A 1 86 ? -5.650 -14.979 8.938 1.00 95.62 86 LYS A C 1
ATOM 753 O O . LYS A 1 86 ? -6.500 -15.259 9.775 1.00 95.62 86 LYS A O 1
ATOM 758 N N . LYS A 1 87 ? -4.691 -14.085 9.201 1.00 94.12 87 LYS A N 1
ATOM 759 C CA . LYS A 1 87 ? -4.605 -13.400 10.504 1.00 94.12 87 LYS A CA 1
ATOM 760 C C . LYS A 1 87 ? -5.854 -12.564 10.789 1.00 94.12 87 LYS A C 1
ATOM 762 O O . LYS A 1 87 ? -6.327 -12.538 11.922 1.00 94.12 87 LYS A O 1
ATOM 767 N N . ARG A 1 88 ? -6.409 -11.901 9.770 1.00 93.38 88 ARG A N 1
ATOM 768 C CA . ARG A 1 88 ? -7.655 -11.136 9.885 1.00 93.38 88 ARG A CA 1
ATOM 769 C C . ARG A 1 88 ? -8.833 -12.045 10.237 1.00 93.38 88 ARG A C 1
ATOM 771 O O . ARG A 1 88 ? -9.597 -11.688 11.133 1.00 93.38 88 ARG A O 1
ATOM 778 N N . SER A 1 89 ? -8.976 -13.199 9.580 1.00 94.44 89 SER A N 1
ATOM 779 C CA . SER A 1 89 ? -10.029 -14.161 9.925 1.00 94.44 89 SER A CA 1
ATOM 780 C C . SER A 1 89 ? -9.855 -14.706 11.341 1.00 94.44 89 SER A C 1
ATOM 782 O O . SER A 1 89 ? -10.829 -14.759 12.086 1.00 94.44 89 SER A O 1
ATOM 784 N N . ASP A 1 90 ? -8.625 -15.013 11.759 1.00 95.62 90 ASP A N 1
ATOM 785 C CA . ASP A 1 90 ? -8.348 -15.516 13.109 1.00 95.62 90 ASP A CA 1
ATOM 786 C C . ASP A 1 90 ? -8.708 -14.487 14.189 1.00 95.62 90 ASP A C 1
ATOM 788 O O . ASP A 1 90 ? -9.322 -14.825 15.200 1.00 95.62 90 ASP A O 1
ATOM 792 N N . ILE A 1 91 ? -8.362 -13.214 13.974 1.00 92.94 91 ILE A N 1
ATOM 793 C CA . ILE A 1 91 ? -8.733 -12.118 14.880 1.00 92.94 91 ILE A CA 1
ATOM 794 C C . ILE A 1 91 ? -10.255 -11.949 14.919 1.00 92.94 91 ILE A C 1
ATOM 796 O O . ILE A 1 91 ? -10.823 -11.835 16.003 1.00 92.94 91 ILE A O 1
ATOM 800 N N . SER A 1 92 ? -10.929 -11.984 13.767 1.00 93.25 92 SER A N 1
ATOM 801 C CA . SER A 1 92 ? -12.394 -11.896 13.688 1.00 93.25 92 SER A CA 1
ATOM 802 C C . SER A 1 92 ? -13.079 -13.033 14.457 1.00 93.25 92 SER A C 1
ATOM 804 O O . SER A 1 92 ? -14.038 -12.802 15.197 1.00 93.25 92 SER A O 1
ATOM 806 N N . ASN A 1 93 ? -12.551 -14.252 14.347 1.00 94.00 93 ASN A N 1
ATOM 807 C CA . ASN A 1 93 ? -13.044 -15.415 15.084 1.00 94.00 93 ASN A CA 1
ATOM 808 C C . ASN A 1 93 ? -12.818 -15.267 16.598 1.00 94.00 93 ASN A C 1
ATOM 810 O O . ASN A 1 93 ? -13.698 -15.580 17.392 1.00 94.00 93 ASN A O 1
ATOM 814 N N . LYS A 1 94 ? -11.677 -14.714 17.023 1.00 92.94 94 LYS A N 1
ATOM 815 C CA . LYS A 1 94 ? -11.427 -14.425 18.446 1.00 92.94 94 LYS A CA 1
ATOM 816 C C . LYS A 1 94 ? -12.363 -13.349 18.993 1.00 92.94 94 LYS A C 1
ATOM 818 O O . LYS A 1 94 ? -12.864 -13.483 20.103 1.00 92.94 94 LYS A O 1
ATOM 823 N N . ILE A 1 95 ? -12.621 -12.291 18.225 1.00 89.12 95 ILE A N 1
ATOM 824 C CA . ILE A 1 95 ? -13.544 -11.217 18.622 1.00 89.12 95 ILE A CA 1
ATOM 825 C C . ILE A 1 95 ? -14.964 -11.762 18.797 1.00 89.12 95 ILE A C 1
ATOM 827 O O . ILE A 1 95 ? -15.620 -11.441 19.786 1.00 89.12 95 ILE A O 1
ATOM 831 N N . THR A 1 96 ? -15.428 -12.598 17.866 1.00 91.38 96 THR A N 1
ATOM 832 C CA . THR A 1 96 ? -16.754 -13.231 17.952 1.00 91.38 96 THR A CA 1
ATOM 833 C C . THR A 1 96 ? -16.852 -14.186 19.140 1.00 91.38 96 THR A C 1
ATOM 835 O O . THR A 1 96 ? -17.803 -14.073 19.907 1.00 91.38 96 THR A O 1
ATOM 838 N N . GLN A 1 97 ? -15.835 -15.019 19.388 1.00 92.25 97 GLN A N 1
ATOM 839 C CA . GLN A 1 97 ? -15.772 -15.869 20.587 1.00 92.25 97 GLN A CA 1
ATOM 840 C C . GLN A 1 97 ? -15.829 -15.054 21.886 1.00 92.25 97 GLN A C 1
ATOM 842 O O . GLN A 1 97 ? -16.648 -15.342 22.753 1.00 92.25 97 GLN A O 1
ATOM 847 N N . ILE A 1 98 ? -15.031 -13.987 22.006 1.00 89.12 98 ILE A N 1
ATOM 848 C CA . ILE A 1 98 ? -15.045 -13.108 23.188 1.00 89.12 98 ILE A CA 1
ATOM 849 C C . ILE A 1 98 ? -16.418 -12.443 23.365 1.00 89.12 98 ILE A C 1
ATOM 851 O O . ILE A 1 98 ? -16.896 -12.292 24.490 1.00 89.12 98 ILE A O 1
ATOM 855 N N . ALA A 1 99 ? -17.065 -12.029 22.272 1.00 88.25 99 ALA A N 1
ATOM 856 C CA . ALA A 1 99 ? -18.400 -11.442 22.323 1.00 88.25 99 ALA A CA 1
ATOM 857 C C . ALA A 1 99 ? -19.453 -12.458 22.804 1.00 88.25 99 ALA A C 1
ATOM 859 O O . ALA A 1 99 ? -20.288 -12.118 23.644 1.00 88.25 99 ALA A O 1
ATOM 860 N N . GLU A 1 100 ? -19.389 -13.704 22.332 1.00 87.44 100 GLU A N 1
ATOM 861 C CA . GLU A 1 100 ? -20.264 -14.792 22.781 1.00 87.44 100 GLU A CA 1
ATOM 862 C C . GLU A 1 100 ? -20.016 -15.177 24.244 1.00 87.44 100 GLU A C 1
ATOM 864 O O . GLU A 1 100 ? -20.970 -15.345 25.005 1.00 87.44 100 GLU A O 1
ATOM 869 N N . GLU A 1 101 ? -18.756 -15.272 24.671 1.00 87.25 101 GLU A N 1
ATOM 870 C CA . GLU A 1 101 ? -18.387 -15.544 26.063 1.00 87.25 101 GLU A CA 1
ATOM 871 C C . GLU A 1 101 ? -18.882 -14.442 27.000 1.00 87.25 101 GLU A C 1
ATOM 873 O O . GLU A 1 101 ? -19.495 -14.737 28.028 1.00 87.25 101 GLU A O 1
ATOM 878 N N . LYS A 1 102 ? -18.700 -13.167 26.630 1.00 85.50 102 LYS A N 1
ATOM 879 C CA . LYS A 1 102 ? -19.238 -12.036 27.400 1.00 85.50 102 LYS A CA 1
ATOM 880 C C . LYS A 1 102 ? -20.761 -12.058 27.465 1.00 85.50 102 LYS A C 1
ATOM 882 O O . LYS A 1 102 ? -21.318 -11.767 28.522 1.00 85.50 102 LYS A O 1
ATOM 887 N N . LYS A 1 103 ? -21.439 -12.422 26.372 1.00 85.25 103 LYS A N 1
ATOM 888 C CA . LYS A 1 103 ? -22.899 -12.568 26.360 1.00 85.25 103 LYS A CA 1
ATOM 889 C C . LYS A 1 103 ? -23.351 -13.658 27.338 1.00 85.25 103 LYS A C 1
ATOM 891 O O . LYS A 1 103 ? -24.208 -13.393 28.175 1.00 85.25 103 LYS A O 1
ATOM 896 N N . LYS A 1 104 ? -22.713 -14.833 27.307 1.00 81.38 104 LYS A N 1
ATOM 897 C CA . LYS A 1 104 ? -22.997 -15.929 28.248 1.00 81.38 104 LYS A CA 1
ATOM 898 C C . LYS A 1 104 ? -22.737 -15.518 29.700 1.00 81.38 104 LYS A C 1
ATOM 900 O O . LYS A 1 104 ? -23.572 -15.776 30.552 1.00 81.38 104 LYS A O 1
ATOM 905 N N . GLN A 1 105 ? -21.635 -14.823 29.991 1.00 74.69 105 GLN A N 1
ATOM 906 C CA . GLN A 1 105 ? -21.339 -14.332 31.348 1.00 74.69 105 GLN A CA 1
ATOM 907 C C . GLN A 1 105 ? -22.381 -13.328 31.867 1.00 74.69 105 GLN A C 1
ATOM 909 O O . GLN A 1 105 ? -22.698 -13.333 33.057 1.00 74.69 105 GLN A O 1
ATOM 914 N N . LEU A 1 106 ? -22.931 -12.476 30.996 1.00 71.12 106 LEU A N 1
ATOM 915 C CA . LEU A 1 106 ? -24.022 -11.564 31.355 1.00 71.12 106 LEU A CA 1
ATOM 916 C C . LEU A 1 106 ? -25.320 -12.324 31.671 1.00 71.12 106 LEU A C 1
ATOM 918 O O . LEU A 1 106 ? -26.003 -11.972 32.631 1.00 71.12 106 LEU A O 1
ATOM 922 N N . GLU A 1 107 ? -25.626 -13.388 30.926 1.00 68.12 107 GLU A N 1
ATOM 923 C CA . GLU A 1 107 ? -26.794 -14.247 31.165 1.00 68.12 107 GLU A CA 1
ATOM 924 C C . GLU A 1 107 ? -26.665 -15.037 32.486 1.00 68.12 107 GLU A C 1
ATOM 926 O O . GLU A 1 107 ? -27.611 -15.084 33.275 1.00 68.12 107 GLU A O 1
ATOM 931 N N . THR A 1 108 ? -25.483 -15.579 32.810 1.00 65.12 108 THR A N 1
ATOM 932 C CA . THR A 1 108 ? -25.265 -16.305 34.077 1.00 65.12 108 THR A CA 1
ATOM 933 C C . THR A 1 108 ? -25.309 -15.382 35.300 1.00 65.12 108 THR A C 1
ATOM 935 O O . THR A 1 108 ? -25.861 -15.754 36.335 1.00 65.12 108 THR A O 1
ATOM 938 N N . ASN A 1 109 ? -24.783 -14.156 35.184 1.00 58.91 109 ASN A N 1
ATOM 939 C CA . ASN A 1 109 ? -24.804 -13.169 36.270 1.00 58.91 109 ASN A CA 1
ATOM 940 C C . ASN A 1 109 ? -26.201 -12.571 36.523 1.00 58.91 109 ASN A C 1
ATOM 942 O O . ASN A 1 109 ? -26.475 -12.128 37.639 1.00 58.91 109 ASN A O 1
ATOM 946 N N . GLN A 1 110 ? -27.104 -12.577 35.534 1.00 54.06 110 GLN A N 1
ATOM 947 C CA . GLN A 1 110 ? -28.504 -12.186 35.740 1.00 54.06 110 GLN A CA 1
ATOM 948 C C . GLN A 1 110 ? -29.305 -13.252 36.504 1.00 54.06 110 GLN A C 1
ATOM 950 O O . GLN A 1 110 ? -30.155 -12.900 37.321 1.00 54.06 110 GLN A O 1
ATOM 955 N N . ASN A 1 111 ? -28.978 -14.538 36.347 1.00 52.84 111 ASN A N 1
ATOM 956 C CA . ASN A 1 111 ? -29.672 -15.622 37.053 1.00 52.84 111 ASN A CA 1
ATOM 957 C C . ASN A 1 111 ? -29.293 -15.763 38.543 1.00 52.84 111 ASN A C 1
ATOM 959 O O . ASN A 1 111 ? -30.016 -16.422 39.283 1.00 52.84 111 ASN A O 1
ATOM 963 N N . GLN A 1 112 ? -28.219 -15.118 39.020 1.00 47.47 112 GLN A N 1
ATOM 964 C CA . GLN A 1 112 ? -27.852 -15.092 40.451 1.00 47.47 112 GLN A CA 1
ATOM 965 C C . GLN A 1 112 ? -28.346 -13.848 41.212 1.00 47.47 112 GLN A C 1
ATOM 967 O O . GLN A 1 112 ? -28.183 -13.771 42.427 1.00 47.47 112 GLN A O 1
ATOM 972 N N . LYS A 1 113 ? -28.993 -12.889 40.535 1.00 44.12 113 LYS A N 1
ATOM 973 C CA . LYS A 1 113 ? -29.612 -11.700 41.156 1.00 44.12 113 LYS A CA 1
ATOM 974 C C . LYS A 1 113 ? -31.142 -11.694 41.048 1.00 44.12 113 LYS A C 1
ATOM 976 O O . LYS A 1 113 ? -31.757 -10.633 41.044 1.00 44.12 113 LYS A O 1
ATOM 981 N N . SER A 1 114 ? -31.775 -12.867 40.990 1.00 39.53 114 SER A N 1
ATOM 982 C CA . SER A 1 114 ? -33.234 -12.981 41.124 1.00 39.53 114 SER A CA 1
ATOM 983 C C . SER A 1 114 ? -33.614 -13.106 42.603 1.00 39.53 114 SER A C 1
ATOM 985 O O . SER A 1 114 ? -33.971 -14.163 43.111 1.00 39.53 114 SER A O 1
ATOM 987 N N . GLY A 1 115 ? -33.429 -11.999 43.316 1.00 39.06 115 GLY A N 1
ATOM 988 C CA . GLY A 1 115 ? -33.761 -11.830 44.723 1.00 39.06 115 GLY A CA 1
ATOM 989 C C . GLY A 1 115 ? -33.751 -10.345 45.046 1.00 39.06 115 GLY A C 1
ATOM 990 O O . GLY A 1 115 ? -32.728 -9.821 45.464 1.00 39.06 115 GLY A O 1
ATOM 991 N N . ASN A 1 116 ? -34.890 -9.694 44.798 1.00 43.22 116 ASN A N 1
ATOM 992 C CA . ASN A 1 116 ? -35.211 -8.302 45.121 1.00 43.22 116 ASN A CA 1
ATOM 993 C C . ASN A 1 116 ? -34.252 -7.235 44.570 1.00 43.22 116 ASN A C 1
ATOM 995 O O . ASN A 1 116 ? -33.246 -6.900 45.188 1.00 43.22 116 ASN A O 1
ATOM 999 N N . ASN A 1 117 ? -34.633 -6.631 43.442 1.00 37.38 117 ASN A N 1
ATOM 1000 C CA . ASN A 1 117 ? -34.789 -5.177 43.330 1.00 37.38 117 ASN A CA 1
ATOM 1001 C C . ASN A 1 117 ? -35.281 -4.823 41.923 1.00 37.38 117 ASN A C 1
ATOM 1003 O O . ASN A 1 117 ? -34.529 -4.863 40.949 1.00 37.38 117 ASN A O 1
ATOM 1007 N N . ASP A 1 118 ? -36.548 -4.425 41.847 1.00 47.31 118 ASP A N 1
ATOM 1008 C CA . ASP A 1 118 ? -37.053 -3.569 40.784 1.00 47.31 118 ASP A CA 1
ATOM 1009 C C . ASP A 1 118 ? -36.279 -2.249 40.817 1.00 47.31 118 ASP A C 1
ATOM 1011 O O . ASP A 1 118 ? -36.574 -1.379 41.634 1.00 47.31 118 ASP A O 1
ATOM 1015 N N . ASN A 1 119 ? -35.256 -2.103 39.971 1.00 43.81 119 ASN A N 1
ATOM 1016 C CA . ASN A 1 119 ? -34.996 -0.856 39.254 1.00 43.81 119 ASN A CA 1
ATOM 1017 C C . ASN A 1 119 ? -33.773 -0.933 38.332 1.00 43.81 119 ASN A C 1
ATOM 1019 O O . ASN A 1 119 ? -32.716 -1.439 38.693 1.00 43.81 119 ASN A O 1
ATOM 1023 N N . GLN A 1 120 ? -33.939 -0.282 37.177 1.00 41.91 120 GLN A N 1
ATOM 1024 C CA . GLN A 1 120 ? -32.912 0.139 36.217 1.00 41.91 120 GLN A CA 1
ATOM 1025 C C . GLN A 1 120 ? -32.403 -0.911 35.220 1.00 41.91 120 GLN A C 1
ATOM 1027 O O . GLN A 1 120 ? -31.212 -1.180 35.091 1.00 41.91 120 GLN A O 1
ATOM 1032 N N . LYS A 1 121 ? -33.311 -1.341 34.337 1.00 42.97 121 LYS A N 1
ATOM 1033 C CA . LYS A 1 121 ? -32.969 -1.363 32.909 1.00 42.97 121 LYS A CA 1
ATOM 1034 C C . LYS A 1 121 ? -32.833 0.087 32.431 1.00 42.97 121 LYS A C 1
ATOM 1036 O O . LYS A 1 121 ? -33.834 0.723 32.107 1.00 42.97 121 LYS A O 1
ATOM 1041 N N . SER A 1 122 ? -31.617 0.626 32.384 1.00 46.44 122 SER A N 1
ATOM 1042 C CA . SER A 1 122 ? -31.317 1.792 31.546 1.00 46.44 122 SER A CA 1
ATOM 1043 C C . SER A 1 122 ? -31.278 1.346 30.083 1.00 46.44 122 SER A C 1
ATOM 1045 O O . SER A 1 122 ? -30.238 1.284 29.433 1.00 46.44 122 SER A O 1
ATOM 1047 N N . GLU A 1 123 ? -32.443 0.985 29.549 1.00 50.62 123 GLU A N 1
ATOM 1048 C CA . GLU A 1 123 ? -32.640 1.022 28.108 1.00 50.62 123 GLU A CA 1
ATOM 1049 C C . GLU A 1 123 ? -32.463 2.488 27.711 1.00 50.62 123 GLU A C 1
ATOM 1051 O O . GLU A 1 123 ? -33.273 3.327 28.099 1.00 50.62 123 GLU A O 1
ATOM 1056 N N . ASN A 1 124 ? -31.368 2.813 27.015 1.00 56.25 124 ASN A N 1
ATOM 1057 C CA . ASN A 1 124 ? -31.201 4.099 26.344 1.00 56.25 124 ASN A CA 1
ATOM 1058 C C . ASN A 1 124 ? -32.438 4.307 25.470 1.00 56.25 124 ASN A C 1
ATOM 1060 O O . ASN A 1 124 ? -32.565 3.710 24.398 1.00 56.25 124 ASN A O 1
ATOM 1064 N N . ARG A 1 125 ? -33.391 5.0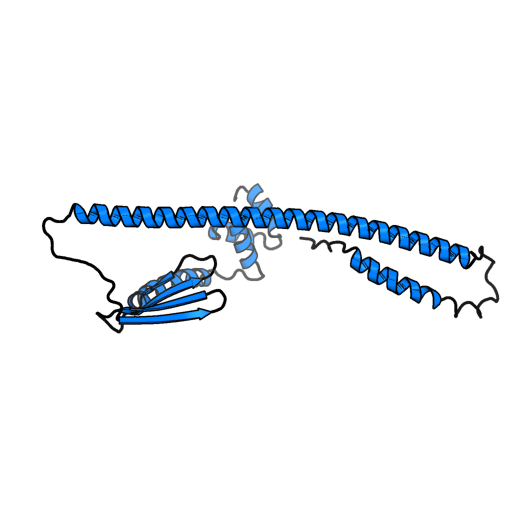93 25.968 1.00 65.75 125 ARG A N 1
ATOM 1065 C CA . ARG A 1 125 ? -34.680 5.273 25.325 1.00 65.75 125 ARG A CA 1
ATOM 1066 C C . ARG A 1 125 ? -34.484 6.256 24.175 1.00 65.75 125 ARG A C 1
ATOM 1068 O O . ARG A 1 125 ? -34.709 7.446 24.327 1.00 65.75 125 ARG A O 1
ATOM 1075 N N . ILE A 1 126 ? -33.992 5.780 23.041 1.00 67.38 126 ILE A N 1
ATOM 1076 C CA . ILE A 1 126 ? -33.758 6.588 21.840 1.00 67.38 126 ILE A CA 1
ATOM 1077 C C . ILE A 1 126 ? -35.039 6.550 21.006 1.00 67.38 126 ILE A C 1
ATOM 1079 O O . ILE A 1 126 ? -35.452 5.469 20.592 1.00 67.38 126 ILE A O 1
ATOM 1083 N N . PHE A 1 127 ? -35.674 7.697 20.746 1.00 77.06 127 PHE A N 1
ATOM 1084 C CA . PHE A 1 127 ? -36.894 7.731 19.915 1.00 77.06 127 PHE A CA 1
ATOM 1085 C C . PHE A 1 127 ? -36.603 7.952 18.430 1.00 77.06 127 PHE A C 1
ATOM 1087 O O . PHE A 1 127 ? -37.439 7.630 17.588 1.00 77.06 127 PHE A O 1
ATOM 1094 N N . LYS A 1 128 ? -35.435 8.511 18.091 1.00 78.00 128 LYS A N 1
ATOM 1095 C CA . LYS A 1 128 ? -35.049 8.767 16.701 1.00 78.00 128 LYS A CA 1
ATOM 1096 C C . LYS A 1 128 ? -33.558 8.549 16.495 1.00 78.00 128 LYS A C 1
ATOM 1098 O O . LYS A 1 128 ? -32.743 9.023 17.284 1.00 78.00 128 LYS A O 1
ATOM 1103 N N . LYS A 1 129 ? -33.226 7.862 15.402 1.00 83.44 129 LYS A N 1
ATOM 1104 C CA . LYS A 1 129 ? -31.858 7.678 14.913 1.00 83.44 129 LYS A CA 1
ATOM 1105 C C . LYS A 1 129 ? -31.742 8.175 13.481 1.00 83.44 129 LYS A C 1
ATOM 1107 O O . LYS A 1 129 ? -32.621 7.894 12.669 1.00 83.44 129 LYS A O 1
ATOM 1112 N N . VAL A 1 130 ? -30.670 8.898 13.179 1.00 81.75 130 VAL A N 1
ATOM 1113 C CA . VAL A 1 130 ? -30.344 9.353 11.823 1.00 81.75 130 VAL A CA 1
ATOM 1114 C C . VAL A 1 130 ? -28.914 8.938 11.503 1.00 81.75 130 VAL A C 1
ATOM 1116 O O . VAL A 1 130 ? -28.012 9.166 12.304 1.00 81.75 130 VAL A O 1
ATOM 1119 N N . HIS A 1 131 ? -28.717 8.302 10.349 1.00 82.69 131 HIS A N 1
ATOM 1120 C CA . HIS A 1 131 ? -27.425 7.777 9.915 1.00 82.69 131 HIS A CA 1
ATOM 1121 C C . HIS A 1 131 ? -26.969 8.500 8.647 1.00 82.69 131 HIS A C 1
ATOM 1123 O O . HIS A 1 131 ? -27.726 8.583 7.680 1.00 82.69 131 HIS A O 1
ATOM 1129 N N . TYR A 1 132 ? -25.722 8.968 8.640 1.00 83.19 132 TYR A N 1
ATOM 1130 C CA . TYR A 1 132 ? -25.062 9.544 7.471 1.00 83.19 132 TYR A CA 1
ATOM 1131 C C . TYR A 1 132 ? -23.790 8.750 7.178 1.00 83.19 132 TYR A C 1
ATOM 1133 O O . TYR A 1 132 ? -22.956 8.553 8.064 1.00 83.19 132 TYR A O 1
ATOM 1141 N N . ILE A 1 133 ? -23.647 8.292 5.935 1.00 84.00 133 ILE A N 1
ATOM 1142 C CA . ILE A 1 133 ? -22.506 7.493 5.477 1.00 84.00 133 ILE A CA 1
ATOM 1143 C C . ILE A 1 133 ? -21.828 8.252 4.339 1.00 84.00 133 ILE A C 1
ATOM 1145 O O . ILE A 1 133 ? -22.493 8.726 3.420 1.00 84.00 133 ILE A O 1
ATOM 1149 N N . SER A 1 134 ? -20.507 8.374 4.421 1.00 80.00 134 SER A N 1
ATOM 1150 C CA . SER A 1 134 ? -19.646 9.007 3.420 1.00 80.00 134 SER A CA 1
ATOM 1151 C C . SER A 1 134 ? -18.326 8.243 3.311 1.00 80.00 134 SER A C 1
ATOM 1153 O O . SER A 1 134 ? -18.005 7.437 4.189 1.00 80.00 134 SER A O 1
ATOM 1155 N N . ASP A 1 135 ? -17.554 8.485 2.251 1.00 75.81 135 ASP A N 1
ATOM 1156 C CA . ASP A 1 135 ? -16.277 7.802 2.030 1.00 75.81 135 ASP A CA 1
ATOM 1157 C C . ASP A 1 135 ? -15.310 8.062 3.198 1.00 75.81 135 ASP A C 1
ATOM 1159 O O . ASP A 1 135 ? -14.784 9.158 3.378 1.00 75.81 135 ASP A O 1
ATOM 1163 N N . GLY A 1 136 ? -15.099 7.034 4.026 1.00 74.12 136 GLY A N 1
ATOM 1164 C CA . GLY A 1 136 ? -14.191 7.075 5.176 1.00 74.12 136 GLY A CA 1
ATOM 1165 C C . GLY A 1 136 ? -14.789 7.576 6.498 1.00 74.12 136 GLY A C 1
ATOM 1166 O O . GLY A 1 136 ? -14.071 7.577 7.502 1.00 74.12 136 GLY A O 1
ATOM 1167 N N . MET A 1 137 ? -16.073 7.961 6.541 1.00 78.38 137 MET A N 1
ATOM 1168 C CA . MET A 1 137 ? -16.714 8.506 7.746 1.00 78.38 137 MET A CA 1
ATOM 1169 C C . MET A 1 137 ? -18.191 8.101 7.889 1.00 78.38 137 MET A C 1
ATOM 1171 O O . MET A 1 137 ? -18.996 8.276 6.972 1.00 78.38 137 MET A O 1
ATOM 1175 N N . GLU A 1 138 ? -18.556 7.642 9.088 1.00 83.94 138 GLU A N 1
ATOM 1176 C CA . GLU A 1 138 ? -19.928 7.336 9.506 1.00 83.94 138 GLU A CA 1
ATOM 1177 C C . GLU A 1 138 ? -20.345 8.252 10.662 1.00 83.94 138 GLU A C 1
ATOM 1179 O O . GLU A 1 138 ? -19.606 8.433 11.633 1.00 83.94 138 GLU A O 1
ATOM 1184 N N . ILE A 1 139 ? -21.547 8.819 10.572 1.00 82.88 139 ILE A N 1
ATOM 1185 C CA . ILE A 1 139 ? -22.135 9.673 11.605 1.00 82.88 139 ILE A CA 1
ATOM 1186 C C . ILE A 1 139 ? -23.500 9.102 12.001 1.00 82.88 139 ILE A C 1
ATOM 1188 O O . ILE A 1 139 ? -24.360 8.903 11.146 1.00 82.88 139 ILE A O 1
ATOM 1192 N N . GLU A 1 140 ? -23.720 8.891 13.298 1.00 84.44 140 GLU A N 1
ATOM 1193 C CA . GLU A 1 140 ? -25.007 8.478 13.870 1.00 84.44 140 GLU A CA 1
ATOM 1194 C C . GLU A 1 140 ? -25.500 9.530 14.873 1.00 84.44 140 GLU A C 1
ATOM 1196 O O . GLU A 1 140 ? -24.829 9.821 15.861 1.00 84.44 140 GLU A O 1
ATOM 1201 N N . GLU A 1 141 ? -26.675 10.105 14.624 1.00 82.94 141 GLU A N 1
ATOM 1202 C CA . GLU A 1 141 ? -27.361 11.029 15.532 1.00 82.94 141 GLU A CA 1
ATOM 1203 C C . GLU A 1 141 ? -28.477 10.280 16.270 1.00 82.94 141 GLU A C 1
ATOM 1205 O O . GLU A 1 141 ? -29.388 9.734 15.645 1.00 82.94 141 GLU A O 1
ATOM 1210 N N . GLN A 1 142 ? -28.407 10.245 17.599 1.00 83.19 142 GLN A N 1
ATOM 1211 C CA . GLN A 1 142 ? -29.387 9.609 18.477 1.00 83.19 142 GLN A CA 1
ATOM 1212 C C . GLN A 1 142 ? -30.106 10.670 19.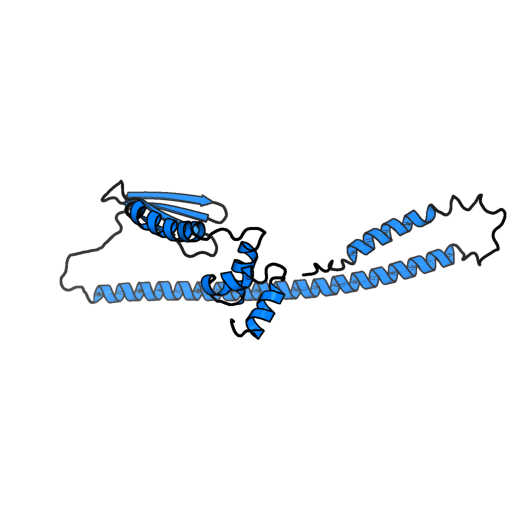310 1.00 83.19 142 GLN A C 1
ATOM 1214 O O . GLN A 1 142 ? -29.469 11.406 20.062 1.00 83.19 142 GLN A O 1
ATOM 1219 N N . TYR A 1 143 ? -31.432 10.720 19.212 1.00 78.50 143 TYR A N 1
ATOM 1220 C CA . TYR A 1 143 ? -32.262 11.635 19.993 1.00 78.50 143 TYR A CA 1
ATOM 1221 C C . TYR A 1 143 ? -32.941 10.898 21.151 1.00 78.50 143 TYR A C 1
ATOM 1223 O O . TYR A 1 143 ? -33.560 9.845 20.955 1.00 78.50 143 TYR A O 1
ATOM 1231 N N . ASP A 1 144 ? -32.839 11.464 22.352 1.00 76.38 144 ASP A N 1
ATOM 1232 C CA . ASP A 1 144 ? -33.385 10.888 23.583 1.00 76.38 144 ASP A CA 1
ATOM 1233 C C . ASP A 1 144 ? -34.909 11.069 23.673 1.00 76.38 144 ASP A C 1
ATOM 1235 O O . ASP A 1 144 ? -35.448 12.154 23.467 1.00 76.38 144 ASP A O 1
ATOM 1239 N N . SER A 1 145 ? -35.628 9.992 23.974 1.00 67.25 145 SER A N 1
ATOM 1240 C CA . SER A 1 145 ? -37.091 9.970 24.111 1.00 67.25 145 SER A CA 1
ATOM 1241 C C . SER A 1 145 ? -37.587 10.690 25.361 1.00 67.25 145 SER A C 1
ATOM 1243 O O . SER A 1 145 ? -38.757 11.061 25.422 1.00 67.25 145 SER A O 1
ATOM 1245 N N . THR A 1 146 ? -36.719 10.880 26.356 1.00 71.19 146 THR A N 1
ATOM 1246 C CA . THR A 1 146 ? -37.050 11.612 27.581 1.00 71.19 146 THR A CA 1
ATOM 1247 C C . THR A 1 146 ? -36.896 13.122 27.405 1.00 71.19 146 THR A C 1
ATOM 1249 O O . THR A 1 146 ? -37.617 13.884 28.047 1.00 71.19 146 THR A O 1
ATOM 1252 N N . ASN A 1 147 ? -36.029 13.566 26.485 1.00 70.38 147 ASN A N 1
ATOM 1253 C CA . ASN A 1 147 ? -35.875 14.968 26.107 1.00 70.38 147 ASN A CA 1
ATOM 1254 C C . ASN A 1 147 ? -35.500 15.101 24.615 1.00 70.38 147 ASN A C 1
ATOM 1256 O O . ASN A 1 147 ? -34.330 14.937 24.264 1.00 70.38 147 ASN A O 1
ATOM 1260 N N . PRO A 1 148 ? -36.440 15.500 23.735 1.00 66.25 148 PRO A N 1
ATOM 1261 C CA . PRO A 1 148 ? -36.200 15.625 22.294 1.00 66.25 148 PRO A CA 1
ATOM 1262 C C . PRO A 1 148 ? -35.108 16.626 21.894 1.00 66.25 148 PRO A C 1
ATOM 1264 O O . PRO A 1 148 ? -34.672 16.625 20.743 1.00 66.25 148 PRO A O 1
ATOM 1267 N N . LYS A 1 149 ? -34.685 17.505 22.815 1.00 67.81 149 LYS A N 1
ATOM 1268 C CA . LYS A 1 149 ? -33.582 18.451 22.599 1.00 67.81 149 LYS A CA 1
ATOM 1269 C C . LYS A 1 149 ? -32.205 17.814 22.805 1.00 67.81 149 LYS A C 1
ATOM 1271 O O . LYS A 1 149 ? -31.221 18.348 22.299 1.00 67.81 149 LYS A O 1
ATOM 1276 N N . ASN A 1 150 ? -32.131 16.683 23.506 1.00 69.44 150 ASN A N 1
ATOM 1277 C CA . ASN A 1 150 ? -30.879 15.988 23.770 1.00 69.44 150 ASN A CA 1
ATOM 1278 C C . ASN A 1 150 ? -30.552 15.074 22.585 1.00 69.44 150 ASN A C 1
ATOM 1280 O O . ASN A 1 150 ? -31.199 14.051 22.354 1.00 69.44 150 ASN A O 1
ATOM 1284 N N . CYS A 1 151 ? -29.547 15.492 21.815 1.00 76.06 151 CYS A N 1
ATOM 1285 C CA . CYS A 1 151 ? -28.999 14.751 20.687 1.00 76.06 151 CYS A CA 1
ATOM 1286 C C . CYS A 1 151 ? -27.559 14.333 20.998 1.00 76.06 151 CYS A C 1
ATOM 1288 O O . CYS A 1 151 ? -26.740 15.151 21.432 1.00 76.06 151 CYS A O 1
ATOM 1290 N N . TYR A 1 152 ? -27.263 13.060 20.762 1.00 79.69 152 TYR A N 1
ATOM 1291 C CA . TYR A 1 152 ? -25.925 12.491 20.819 1.00 79.69 152 TYR A CA 1
ATOM 1292 C C . TYR A 1 152 ? -25.453 12.210 19.400 1.00 79.69 152 TYR A C 1
ATOM 1294 O O . TYR A 1 152 ? -26.130 11.513 18.647 1.00 79.69 152 TYR A O 1
ATOM 1302 N N . LYS A 1 153 ? -24.283 12.727 19.039 1.00 80.31 153 LYS A N 1
ATOM 1303 C CA . LYS A 1 153 ? -23.659 12.500 17.739 1.00 80.31 153 LYS A CA 1
ATOM 1304 C C . LYS A 1 153 ? -22.459 11.582 17.904 1.00 80.31 153 LYS A C 1
ATOM 1306 O O . LYS A 1 153 ? -21.512 11.919 18.607 1.00 80.31 153 LYS A O 1
ATOM 1311 N N . ILE A 1 154 ? -22.504 10.427 17.260 1.00 80.75 154 ILE A N 1
ATOM 1312 C CA . ILE A 1 154 ? -21.433 9.435 17.242 1.00 80.75 154 ILE A CA 1
ATOM 1313 C C . ILE A 1 154 ? -20.737 9.545 15.889 1.00 80.75 154 ILE A C 1
ATOM 1315 O O . ILE A 1 154 ? -21.376 9.363 14.857 1.00 80.75 154 ILE A O 1
ATOM 1319 N N . ILE A 1 155 ? -19.439 9.841 15.884 1.00 79.06 155 ILE A N 1
ATOM 1320 C CA . ILE A 1 155 ? -18.628 9.962 14.668 1.00 79.06 155 ILE A CA 1
ATOM 1321 C C . ILE A 1 155 ? -17.611 8.825 14.649 1.00 79.06 155 ILE A C 1
ATOM 1323 O O . ILE A 1 155 ? -16.854 8.644 15.604 1.00 79.06 155 ILE A O 1
ATOM 1327 N N . ARG A 1 156 ? -17.579 8.065 13.555 1.00 81.88 156 ARG A N 1
ATOM 1328 C CA . ARG A 1 156 ? -16.601 7.002 13.304 1.00 81.88 156 ARG A CA 1
ATOM 1329 C C . ARG A 1 156 ? -15.834 7.337 12.032 1.00 81.88 156 ARG A C 1
ATOM 1331 O O . ARG A 1 156 ? -16.439 7.492 10.975 1.00 81.88 156 ARG A O 1
ATOM 1338 N N . LYS A 1 157 ? -14.511 7.442 12.128 1.00 81.56 157 LYS A N 1
ATOM 1339 C CA . LYS A 1 157 ? -13.610 7.621 10.982 1.00 81.56 157 LYS A CA 1
ATOM 1340 C C . LYS A 1 157 ? -12.692 6.413 10.859 1.00 81.56 157 LYS A C 1
ATOM 1342 O O . LYS A 1 157 ? -12.346 5.789 11.863 1.00 81.56 157 LYS A O 1
ATOM 1347 N N . GLN A 1 158 ? -12.303 6.063 9.637 1.00 69.75 158 GLN A N 1
ATOM 1348 C CA . GLN A 1 158 ? -11.387 4.944 9.414 1.00 69.75 158 GLN A CA 1
ATOM 1349 C C . GLN A 1 158 ? -10.031 5.206 10.091 1.00 69.75 158 GLN A C 1
ATOM 1351 O O . GLN A 1 158 ? -9.365 6.189 9.789 1.00 69.75 158 GLN A O 1
ATOM 1356 N N . GLY A 1 159 ? -9.626 4.314 11.000 1.00 68.88 159 GLY A N 1
ATOM 1357 C CA . GLY A 1 159 ? -8.358 4.414 11.733 1.00 68.88 159 GLY A CA 1
ATOM 1358 C C . GLY A 1 159 ? -8.405 5.208 13.046 1.00 68.88 159 GLY A C 1
ATOM 1359 O O . GLY A 1 159 ? -7.395 5.239 13.742 1.00 68.88 159 GLY A O 1
ATOM 1360 N N . GLU A 1 160 ? -9.550 5.789 13.427 1.00 72.25 160 GLU A N 1
ATOM 1361 C CA . GLU A 1 160 ? -9.716 6.557 14.673 1.00 72.25 160 GLU A CA 1
ATOM 1362 C C . GLU A 1 160 ? -10.719 5.895 15.638 1.00 72.25 160 GLU A C 1
ATOM 1364 O O . GLU A 1 160 ? -11.628 5.166 15.229 1.00 72.25 160 GLU A O 1
ATOM 1369 N N . THR A 1 161 ? -10.579 6.151 16.943 1.00 72.50 161 THR A N 1
ATOM 1370 C CA . THR A 1 161 ? -11.562 5.712 17.948 1.00 72.50 161 THR A CA 1
ATOM 1371 C C . THR A 1 161 ? -12.855 6.533 17.844 1.00 72.50 161 THR A C 1
ATOM 1373 O O . THR A 1 161 ? -12.765 7.757 17.727 1.00 72.50 161 THR A O 1
ATOM 1376 N N . PRO A 1 162 ? -14.051 5.913 17.936 1.00 73.75 162 PRO A N 1
ATOM 1377 C CA . PRO A 1 162 ? -15.326 6.623 17.850 1.00 73.75 162 PRO A CA 1
ATOM 1378 C C . PRO A 1 162 ? -15.440 7.771 18.858 1.00 73.75 162 PRO A C 1
ATOM 1380 O O . PRO A 1 162 ? -15.186 7.578 20.047 1.00 73.75 162 PRO A O 1
ATOM 1383 N N . GLN A 1 163 ? -15.875 8.940 18.394 1.00 73.56 163 GLN A N 1
ATOM 1384 C CA . GLN A 1 163 ? -16.120 10.112 19.239 1.00 73.56 163 GLN A CA 1
ATOM 1385 C C . GLN A 1 163 ? -17.624 10.275 19.484 1.00 73.56 163 GLN A C 1
ATOM 1387 O O . GLN A 1 163 ? -18.412 10.193 18.542 1.00 73.56 163 GLN A O 1
ATOM 1392 N N . ILE A 1 164 ? -18.025 10.505 20.740 1.00 73.50 164 ILE A N 1
ATOM 1393 C CA . ILE A 1 164 ? -19.420 10.751 21.142 1.00 73.50 164 ILE A CA 1
ATOM 1394 C C . ILE A 1 164 ? -19.530 12.201 21.612 1.00 73.50 164 ILE A C 1
ATOM 1396 O O . ILE A 1 164 ? -18.857 12.594 22.559 1.00 73.50 164 ILE A O 1
ATOM 1400 N N . ILE A 1 165 ? -20.391 12.982 20.966 1.00 72.12 165 ILE A N 1
ATOM 1401 C CA . ILE A 1 165 ? -20.633 14.393 21.275 1.00 72.12 165 ILE A CA 1
ATOM 1402 C C . ILE A 1 165 ? -22.068 14.513 21.796 1.00 72.12 165 ILE A C 1
ATOM 1404 O O . ILE A 1 165 ? -23.009 14.234 21.052 1.00 72.12 165 ILE A O 1
ATOM 1408 N N . SER A 1 166 ? -22.260 14.907 23.058 1.00 69.62 166 SER A N 1
ATOM 1409 C CA . SER A 1 166 ? -23.592 15.185 23.615 1.00 69.62 166 SER A CA 1
ATOM 1410 C C . SER A 1 166 ? -23.946 16.671 23.491 1.00 69.62 166 SER A C 1
ATOM 1412 O O . SER A 1 166 ? -23.101 17.545 23.687 1.00 69.62 166 SER A O 1
ATOM 1414 N N . GLY A 1 167 ? -25.210 16.977 23.180 1.00 53.47 167 GLY A N 1
ATOM 1415 C CA . GLY A 1 167 ? -25.695 18.358 23.037 1.00 53.47 167 GLY A CA 1
ATOM 1416 C C . GLY A 1 167 ? -25.495 19.242 24.279 1.00 53.47 167 GLY A C 1
ATOM 1417 O O . GLY A 1 167 ? -25.263 20.439 24.137 1.00 53.47 167 GLY A O 1
ATOM 1418 N N . GLU A 1 168 ? -25.492 18.670 25.488 1.00 50.84 168 GLU A N 1
ATOM 1419 C CA . GLU A 1 168 ? -25.249 19.407 26.744 1.00 50.84 168 GLU A CA 1
ATOM 1420 C C . GLU A 1 168 ? -23.763 19.767 26.959 1.00 50.84 168 GLU A C 1
ATOM 1422 O O . GLU A 1 168 ? -23.450 20.726 27.663 1.00 50.84 168 GLU A O 1
ATOM 1427 N N . GLN A 1 169 ? -22.825 19.077 26.296 1.00 47.22 169 GLN A N 1
ATOM 1428 C CA . GLN A 1 169 ? -21.388 19.380 26.366 1.00 47.22 169 GLN A CA 1
ATOM 1429 C C . GLN A 1 169 ? -20.936 20.503 25.420 1.00 47.22 169 GLN A C 1
ATOM 1431 O O . GLN A 1 169 ? -19.762 20.888 25.462 1.00 47.22 169 GLN A O 1
ATOM 1436 N N . GLN A 1 170 ? -21.846 21.098 24.633 1.00 47.19 170 GLN A N 1
ATOM 1437 C CA . GLN A 1 170 ? -21.516 22.229 23.756 1.00 47.19 170 GLN A CA 1
ATOM 1438 C C . GLN A 1 170 ? -20.904 23.424 24.508 1.00 47.19 170 GLN A C 1
ATOM 1440 O O . GLN A 1 170 ? -20.175 24.193 23.897 1.00 47.19 170 GLN A O 1
ATOM 1445 N N . GLN A 1 171 ? -21.106 23.588 25.819 1.00 45.16 171 GLN A N 1
ATOM 1446 C CA . GLN A 1 171 ? -20.481 24.698 26.558 1.00 45.16 171 GLN A CA 1
ATOM 1447 C C . GLN A 1 171 ? -19.136 24.348 27.214 1.00 45.16 171 GLN A C 1
ATOM 1449 O O . GLN A 1 171 ? -18.264 25.213 27.289 1.00 45.16 171 GLN A O 1
ATOM 1454 N N . ALA A 1 172 ? -18.915 23.094 27.623 1.00 43.78 172 ALA A N 1
ATOM 1455 C CA . ALA A 1 172 ? -17.691 22.700 28.331 1.00 43.78 172 ALA A CA 1
ATOM 1456 C C . ALA A 1 172 ? -16.552 22.269 27.384 1.00 43.78 172 ALA A C 1
ATOM 1458 O O . ALA A 1 172 ? -15.392 22.603 27.621 1.00 43.78 172 ALA A O 1
ATOM 1459 N N . GLN A 1 173 ? -16.859 21.598 26.267 1.00 44.06 173 GLN A N 1
ATOM 1460 C CA . GLN A 1 173 ? -15.829 21.153 25.311 1.00 44.06 173 GLN A CA 1
ATOM 1461 C C . GLN A 1 173 ? -15.414 22.242 24.311 1.00 44.06 173 GLN A C 1
ATOM 1463 O O . GLN A 1 173 ? -14.272 22.247 23.856 1.00 44.06 173 GLN A O 1
ATOM 1468 N N . ILE A 1 174 ? -16.274 23.237 24.042 1.00 44.41 174 ILE A N 1
ATOM 1469 C CA . ILE A 1 174 ? -15.865 24.434 23.284 1.00 44.41 174 ILE A CA 1
ATOM 1470 C C . ILE A 1 174 ? -14.835 25.258 24.078 1.00 44.41 174 ILE A C 1
ATOM 1472 O O . ILE A 1 174 ? -14.009 25.928 23.467 1.00 44.41 174 ILE A O 1
ATOM 1476 N N . GLN A 1 175 ? -14.816 25.191 25.416 1.00 42.81 175 GLN A N 1
ATOM 1477 C CA . GLN A 1 175 ? -13.771 25.843 26.215 1.00 42.81 175 GLN A CA 1
ATOM 1478 C C . GLN A 1 175 ? -12.456 25.054 26.222 1.00 42.81 175 GLN A C 1
ATOM 1480 O O . GLN A 1 175 ? -11.407 25.670 26.062 1.00 42.81 175 GLN A O 1
ATOM 1485 N N . GLN A 1 176 ? -12.471 23.720 26.308 1.00 42.56 176 GLN A N 1
ATOM 1486 C CA . GLN A 1 176 ? -11.228 22.930 26.282 1.00 42.56 176 GLN A CA 1
ATOM 1487 C C . GLN A 1 176 ? -10.537 22.949 24.907 1.00 42.56 176 GLN A C 1
ATOM 1489 O O . GLN A 1 176 ? -9.347 23.252 24.848 1.00 42.56 176 GLN A O 1
ATOM 1494 N N . ASN A 1 177 ? -11.279 22.801 23.801 1.00 42.50 177 ASN A N 1
ATOM 1495 C CA . ASN A 1 177 ? -10.693 22.900 22.453 1.00 42.50 177 ASN A CA 1
ATOM 1496 C C . ASN A 1 177 ? -10.237 24.330 22.107 1.00 42.50 177 ASN A C 1
ATOM 1498 O O . ASN A 1 177 ? -9.238 24.510 21.415 1.00 42.50 177 ASN A O 1
ATOM 1502 N N . LYS A 1 178 ? -10.890 25.368 22.656 1.00 42.84 178 LYS A N 1
ATOM 1503 C CA . LYS A 1 178 ? -10.370 26.743 22.562 1.00 42.84 178 LYS A CA 1
ATOM 1504 C C . LYS A 1 178 ? -9.122 26.972 23.408 1.00 42.84 178 LYS A C 1
ATOM 1506 O O . LYS A 1 178 ? -8.377 27.887 23.089 1.00 42.84 178 LYS A O 1
ATOM 1511 N N . THR A 1 179 ? -8.872 26.197 24.464 1.00 40.38 179 THR A N 1
ATOM 1512 C CA . THR A 1 179 ? -7.691 26.418 25.315 1.00 40.38 179 THR A CA 1
ATOM 1513 C C . THR A 1 179 ? -6.419 25.891 24.645 1.00 40.38 179 THR A C 1
ATOM 1515 O O . THR A 1 179 ? -5.384 26.551 24.725 1.00 40.38 179 THR A O 1
ATOM 1518 N N . GLU A 1 180 ? -6.501 24.784 23.899 1.00 44.00 180 GLU A N 1
ATOM 1519 C CA . GLU A 1 180 ? -5.376 24.287 23.090 1.00 44.00 180 GLU A CA 1
ATOM 1520 C C . GLU A 1 180 ? -5.109 25.175 21.858 1.00 44.00 180 GLU A C 1
ATOM 1522 O O . GLU A 1 180 ? -3.956 25.525 21.597 1.00 44.00 180 GLU A O 1
ATOM 1527 N N . GLU A 1 181 ? -6.148 25.669 21.168 1.00 43.03 181 GLU A N 1
ATOM 1528 C CA . GLU A 1 181 ? -5.965 26.626 20.059 1.00 43.03 181 GLU A CA 1
ATOM 1529 C C . GLU A 1 181 ? -5.538 28.033 20.532 1.00 43.03 181 GLU A C 1
ATOM 1531 O O . GLU A 1 181 ? -4.760 28.708 19.854 1.00 43.03 181 GLU A O 1
ATOM 1536 N N . GLN A 1 182 ? -5.964 28.495 21.716 1.00 41.06 182 GLN A N 1
ATOM 1537 C CA . GLN A 1 182 ? -5.533 29.796 22.253 1.00 41.06 182 GLN A CA 1
ATOM 1538 C C . GLN A 1 182 ? -4.153 29.763 22.922 1.00 41.06 182 GLN A C 1
ATOM 1540 O O . GLN A 1 182 ? -3.484 30.799 22.941 1.00 41.06 182 GLN A O 1
ATOM 1545 N N . GLN A 1 183 ? -3.667 28.615 23.408 1.00 44.03 183 GLN A N 1
ATOM 1546 C CA . GLN A 1 183 ? -2.264 28.505 23.830 1.00 44.03 183 GLN A CA 1
ATOM 1547 C C . GLN A 1 183 ? -1.293 28.517 22.642 1.00 44.03 183 GLN A C 1
ATOM 1549 O O . GLN A 1 183 ? -0.180 29.022 22.789 1.00 44.03 183 GLN A O 1
ATOM 1554 N N . GLN A 1 184 ? -1.719 28.093 21.447 1.00 46.47 184 GLN A N 1
ATOM 1555 C CA . GLN A 1 184 ? -0.934 28.312 20.227 1.00 46.47 184 GLN A CA 1
ATOM 1556 C C . GLN A 1 184 ? -0.961 29.776 19.748 1.00 46.47 184 GLN A C 1
ATOM 1558 O O . GLN A 1 184 ? 0.017 30.242 19.170 1.00 46.47 184 GLN A O 1
ATOM 1563 N N . GLN A 1 185 ? -2.017 30.546 20.038 1.00 44.25 185 GLN A N 1
ATOM 1564 C CA . GLN A 1 185 ? -2.108 31.964 19.641 1.00 44.25 185 GLN A CA 1
ATOM 1565 C C . GLN A 1 185 ? -1.453 32.962 20.610 1.00 44.25 185 GLN A C 1
ATOM 1567 O O . GLN A 1 185 ? -1.341 34.141 20.277 1.00 44.25 185 GLN A O 1
ATOM 1572 N N . LYS A 1 186 ? -0.977 32.517 21.781 1.00 43.25 186 LYS A N 1
ATOM 1573 C CA . LYS A 1 186 ? -0.198 33.351 22.717 1.00 43.25 186 LYS A CA 1
ATOM 1574 C C . LYS A 1 186 ? 1.305 33.072 22.719 1.00 43.25 186 LYS A C 1
ATOM 1576 O O . LYS A 1 186 ? 2.006 33.595 23.582 1.00 43.25 186 LYS A O 1
ATOM 1581 N N . ARG A 1 187 ? 1.823 32.317 21.748 1.00 51.47 187 ARG A N 1
ATOM 1582 C CA . ARG A 1 187 ? 3.251 32.399 21.422 1.00 51.47 187 ARG A CA 1
ATOM 1583 C C . ARG A 1 187 ? 3.458 33.583 20.495 1.00 51.47 187 ARG A C 1
ATOM 1585 O O . ARG A 1 187 ? 2.784 33.697 19.471 1.00 51.47 187 ARG A O 1
ATOM 1592 N N . GLN A 1 188 ? 4.345 34.495 20.884 1.00 52.78 188 GLN A N 1
ATOM 1593 C CA . GLN A 1 188 ? 4.843 35.507 19.961 1.00 52.78 188 GLN A CA 1
ATOM 1594 C C . GLN A 1 188 ? 5.420 34.742 18.772 1.00 52.78 188 GLN A C 1
ATOM 1596 O O . GLN A 1 188 ? 6.379 33.999 18.944 1.00 52.78 188 GLN A O 1
ATOM 1601 N N . LYS A 1 189 ? 4.790 34.846 17.596 1.00 59.41 189 LYS A N 1
ATOM 1602 C CA . LYS A 1 189 ? 5.322 34.222 16.382 1.00 59.41 189 LYS A CA 1
ATOM 1603 C C . LYS A 1 189 ? 6.752 34.719 16.208 1.00 59.41 189 LYS A C 1
ATOM 1605 O O . LYS A 1 189 ? 6.960 35.924 16.057 1.00 59.41 189 LYS A O 1
ATOM 1610 N N . LEU A 1 190 ? 7.716 33.806 16.250 1.00 60.62 190 LEU A N 1
ATOM 1611 C CA . LEU A 1 190 ? 9.137 34.119 16.121 1.00 60.62 190 LEU A CA 1
ATOM 1612 C C . LEU A 1 190 ? 9.463 34.583 14.697 1.00 60.62 190 LEU A C 1
ATOM 1614 O O . LEU A 1 190 ? 10.472 35.255 14.479 1.00 60.62 190 LEU A O 1
ATOM 1618 N N . GLY A 1 191 ? 8.570 34.288 13.743 1.00 64.62 191 GLY A N 1
ATOM 1619 C CA . GLY A 1 191 ? 8.660 34.752 12.366 1.00 64.62 191 GLY A CA 1
ATOM 1620 C C . GLY A 1 191 ? 9.792 34.070 11.597 1.00 64.62 191 GLY A C 1
ATOM 1621 O O . GLY A 1 191 ? 10.580 33.300 12.143 1.00 64.62 191 GLY A O 1
ATOM 1622 N N . ASN A 1 192 ? 9.863 34.325 10.288 1.00 67.00 192 ASN A N 1
ATOM 1623 C CA . ASN A 1 192 ? 10.931 33.836 9.401 1.00 67.00 192 ASN A CA 1
ATOM 1624 C C . ASN A 1 192 ? 11.143 32.304 9.404 1.00 67.00 192 ASN A C 1
ATOM 1626 O O . ASN A 1 192 ? 12.266 31.830 9.245 1.00 67.00 192 ASN A O 1
ATOM 1630 N N . GLY A 1 193 ? 10.077 31.519 9.604 1.00 69.62 193 GLY A N 1
ATOM 1631 C CA . GLY A 1 193 ? 10.143 30.050 9.611 1.00 69.62 193 GLY A CA 1
ATOM 1632 C C . GLY A 1 193 ? 10.801 29.440 10.859 1.00 69.62 193 GLY A C 1
ATOM 1633 O O . GLY A 1 193 ? 11.010 28.230 10.911 1.00 69.62 193 GLY A O 1
ATOM 1634 N N . LEU A 1 194 ? 11.116 30.246 11.881 1.00 77.31 194 LEU A N 1
ATOM 1635 C CA . LEU A 1 194 ? 11.674 29.758 13.148 1.00 77.31 194 LEU A CA 1
ATOM 1636 C C . LEU A 1 194 ? 10.647 28.985 13.977 1.00 77.31 194 LEU A C 1
ATOM 1638 O O . LEU A 1 194 ? 11.018 28.043 14.670 1.00 77.31 194 LEU A O 1
ATOM 1642 N N . ASP A 1 195 ? 9.368 29.337 13.851 1.00 79.38 195 ASP A N 1
ATOM 1643 C CA . ASP A 1 195 ? 8.262 28.639 14.512 1.00 79.38 195 ASP A CA 1
ATOM 1644 C C . ASP A 1 195 ? 8.185 27.164 14.065 1.00 79.38 195 ASP A C 1
ATOM 1646 O O . ASP A 1 195 ? 8.028 26.262 14.886 1.00 79.38 195 ASP A O 1
ATOM 1650 N N . GLU A 1 196 ? 8.382 26.904 12.767 1.00 80.69 196 GLU A N 1
ATOM 1651 C CA . GLU A 1 196 ? 8.402 25.549 12.200 1.00 80.69 196 GLU A CA 1
ATOM 1652 C C . GLU A 1 196 ? 9.651 24.772 12.624 1.00 80.69 196 GLU A C 1
ATOM 1654 O O . GLU A 1 196 ? 9.563 23.584 12.941 1.00 80.69 196 GLU A O 1
ATOM 1659 N N . LYS A 1 197 ? 10.812 25.441 12.676 1.00 83.12 197 LYS A N 1
ATOM 1660 C CA . LYS A 1 197 ? 12.049 24.830 13.183 1.00 83.12 197 LYS A CA 1
ATOM 1661 C C . LYS A 1 197 ? 11.913 24.455 14.659 1.00 83.12 197 LYS A C 1
ATOM 1663 O O . LYS A 1 197 ? 12.322 23.365 15.044 1.00 83.12 197 LYS A O 1
ATOM 1668 N N . LEU A 1 198 ? 11.322 25.320 15.478 1.00 83.19 198 LEU A N 1
ATOM 1669 C CA . LEU A 1 198 ? 11.107 25.053 16.897 1.00 83.19 198 LEU A CA 1
ATOM 1670 C C . LEU A 1 198 ? 10.166 23.857 17.103 1.00 83.19 198 LEU A C 1
ATOM 1672 O O . LEU A 1 198 ? 10.488 22.961 17.878 1.00 83.19 198 LEU A O 1
ATOM 1676 N N . ASP A 1 199 ? 9.054 23.794 16.366 1.00 82.25 199 ASP A N 1
ATOM 1677 C CA . ASP A 1 199 ? 8.103 22.678 16.456 1.00 82.25 199 ASP A CA 1
ATOM 1678 C C . ASP A 1 199 ? 8.730 21.341 16.017 1.00 82.25 199 ASP A C 1
ATOM 1680 O O . ASP A 1 199 ? 8.567 20.310 16.675 1.00 82.25 199 ASP A O 1
ATOM 1684 N N . GLN A 1 200 ? 9.518 21.354 14.938 1.00 82.38 200 GLN A N 1
ATOM 1685 C CA . GLN A 1 200 ? 10.255 20.172 14.486 1.00 82.38 200 GLN A CA 1
ATOM 1686 C C . GLN A 1 200 ? 11.323 19.734 15.499 1.00 82.38 200 GLN A C 1
ATOM 1688 O O . GLN A 1 200 ? 11.463 18.537 15.753 1.00 82.38 200 GLN A O 1
ATOM 1693 N N . LEU A 1 201 ? 12.033 20.676 16.127 1.00 81.31 201 LEU A N 1
ATOM 1694 C CA . LEU A 1 201 ? 13.064 20.371 17.121 1.00 81.31 201 LEU A CA 1
ATOM 1695 C C . LEU A 1 201 ? 12.442 19.789 18.394 1.00 81.31 201 LEU A C 1
ATOM 1697 O O . LEU A 1 201 ? 12.954 18.809 18.932 1.00 81.31 201 LEU A O 1
ATOM 1701 N N . CYS A 1 202 ? 11.301 20.322 18.838 1.00 83.88 202 CYS A N 1
ATOM 1702 C CA . CYS A 1 202 ? 10.511 19.754 19.932 1.00 83.88 202 CYS A CA 1
ATOM 1703 C C . CYS A 1 202 ? 10.066 18.319 19.640 1.00 83.88 202 CYS A C 1
ATOM 1705 O O . CYS A 1 202 ? 10.190 17.451 20.501 1.00 83.88 202 CYS A O 1
ATOM 1707 N N . LYS A 1 203 ? 9.603 18.037 18.415 1.00 83.31 203 LYS A N 1
ATOM 1708 C CA . LYS A 1 203 ? 9.210 16.680 17.997 1.00 83.31 203 LYS A CA 1
ATOM 1709 C C . LYS A 1 203 ? 10.381 15.697 17.993 1.00 83.31 203 LYS A C 1
ATOM 1711 O O . LYS A 1 203 ? 10.203 14.551 18.389 1.00 83.31 203 LYS A O 1
ATOM 1716 N N . MET A 1 204 ? 11.562 16.131 17.554 1.00 80.62 204 MET A N 1
ATOM 1717 C CA . MET A 1 204 ? 12.756 15.277 17.497 1.00 80.62 204 MET A CA 1
ATOM 1718 C C . MET A 1 204 ? 13.389 15.035 18.873 1.00 80.62 204 MET A C 1
ATOM 1720 O O . MET A 1 204 ? 13.985 13.987 19.102 1.00 80.62 204 MET A O 1
ATOM 1724 N N . SER A 1 205 ? 13.273 16.000 19.781 1.00 78.25 205 SER A N 1
ATOM 1725 C CA . SER A 1 205 ? 13.911 15.971 21.101 1.00 78.25 205 SER A CA 1
ATOM 1726 C C . SER A 1 205 ? 13.015 15.486 22.236 1.00 78.25 205 SER A C 1
ATOM 1728 O O . SER A 1 205 ? 13.511 15.086 23.285 1.00 78.25 205 SER A O 1
ATOM 1730 N N . GLY A 1 206 ? 11.694 15.563 22.061 1.00 75.56 206 GLY A N 1
ATOM 1731 C CA . GLY A 1 206 ? 10.720 15.326 23.127 1.00 75.56 206 GLY A CA 1
ATOM 1732 C C . GLY A 1 206 ? 10.687 16.421 24.202 1.00 75.56 206 GLY A C 1
ATOM 1733 O O . GLY A 1 206 ? 10.002 16.253 25.210 1.00 75.56 206 GLY A O 1
ATOM 1734 N N . LYS A 1 207 ? 11.412 17.533 24.016 1.00 79.94 207 LYS A N 1
ATOM 1735 C CA . LYS A 1 207 ? 11.486 18.643 24.975 1.00 79.94 207 LYS A CA 1
ATOM 1736 C C . LYS A 1 207 ? 10.402 19.698 24.727 1.00 79.94 207 LYS A C 1
ATOM 1738 O O . LYS A 1 207 ? 10.025 19.941 23.575 1.00 79.94 207 LYS A O 1
ATOM 1743 N N . PRO A 1 208 ? 9.901 20.362 25.787 1.00 79.12 208 PRO A N 1
ATOM 1744 C CA . PRO A 1 208 ? 8.900 21.410 25.643 1.00 79.12 208 PRO A CA 1
ATOM 1745 C C . PRO A 1 208 ? 9.507 22.639 24.961 1.00 79.12 208 PRO A C 1
ATOM 1747 O O . PRO A 1 208 ? 10.647 23.020 25.215 1.00 79.12 208 PRO A O 1
ATOM 1750 N N . ALA A 1 209 ? 8.723 23.310 24.119 1.00 77.31 209 ALA A N 1
ATOM 1751 C CA . ALA A 1 209 ? 9.251 24.426 23.333 1.00 77.31 209 ALA A CA 1
ATOM 1752 C C . ALA A 1 209 ? 9.735 25.617 24.168 1.00 77.31 209 ALA A C 1
ATOM 1754 O O . ALA A 1 209 ? 10.594 26.347 23.701 1.00 77.31 209 ALA A O 1
ATOM 1755 N N . SER A 1 210 ? 9.255 25.781 25.404 1.00 77.06 210 SER A N 1
ATOM 1756 C CA . SER A 1 210 ? 9.746 26.814 26.326 1.00 77.06 210 SER A CA 1
ATOM 1757 C C . SER A 1 210 ? 11.235 26.673 26.658 1.00 77.06 210 SER A C 1
ATOM 1759 O O . SER A 1 210 ? 11.881 27.663 26.977 1.00 77.06 210 SER A O 1
ATOM 1761 N N . GLU A 1 211 ? 11.785 25.457 26.595 1.00 75.31 211 GLU A N 1
ATOM 1762 C CA . GLU A 1 211 ? 13.209 25.201 26.851 1.00 75.31 211 GLU A CA 1
ATOM 1763 C C . GLU A 1 211 ? 14.070 25.435 25.601 1.00 75.31 211 GLU A C 1
ATOM 1765 O O . GLU A 1 211 ? 15.240 25.792 25.709 1.00 75.31 211 GLU A O 1
ATOM 1770 N N . LEU A 1 212 ? 13.488 25.266 24.411 1.00 78.25 212 LEU A N 1
ATOM 1771 C CA . LEU A 1 212 ? 14.194 25.331 23.128 1.00 78.25 212 LEU A CA 1
ATOM 1772 C C . LEU A 1 212 ? 13.994 26.659 22.382 1.00 78.25 212 LEU A C 1
ATOM 1774 O O . LEU A 1 212 ? 14.706 26.932 21.418 1.00 78.25 212 LEU A O 1
ATOM 1778 N N . GLU A 1 213 ? 13.058 27.499 22.821 1.00 81.94 213 GLU A N 1
ATOM 1779 C CA . GLU A 1 213 ? 12.700 28.764 22.173 1.00 81.94 213 GLU A CA 1
ATOM 1780 C C . GLU A 1 213 ? 13.888 29.731 22.106 1.00 81.94 213 GLU A C 1
ATOM 1782 O O . GLU A 1 213 ? 14.295 30.127 21.013 1.00 81.94 213 GLU A O 1
ATOM 1787 N N . ASN A 1 214 ? 14.528 30.022 23.242 1.00 79.38 214 ASN A N 1
ATOM 1788 C CA . ASN A 1 214 ? 15.716 30.883 23.277 1.00 79.38 214 ASN A CA 1
ATOM 1789 C C . ASN A 1 214 ? 16.872 30.293 22.457 1.00 79.38 214 ASN A C 1
ATOM 1791 O O . ASN A 1 214 ? 17.557 31.016 21.740 1.00 79.38 214 ASN A O 1
ATOM 1795 N N . PHE A 1 215 ? 17.031 28.968 22.476 1.00 82.31 215 PHE A N 1
ATOM 1796 C CA . PHE A 1 215 ? 18.082 28.281 21.729 1.00 82.31 215 PHE A CA 1
ATOM 1797 C C . PHE A 1 215 ? 17.916 28.427 20.206 1.00 82.31 215 PHE A C 1
ATOM 1799 O O . PHE A 1 215 ? 18.889 28.696 19.496 1.00 82.31 215 PHE A O 1
ATOM 1806 N N . VAL A 1 216 ? 16.686 28.303 19.696 1.00 82.50 216 VAL A N 1
ATOM 1807 C CA . VAL A 1 216 ? 16.375 28.494 18.269 1.00 82.50 216 VAL A CA 1
ATOM 1808 C C . VAL A 1 216 ? 16.507 29.968 17.864 1.00 82.50 216 VAL A C 1
ATOM 1810 O O . VAL A 1 216 ? 16.966 30.262 16.760 1.00 82.50 216 VAL A O 1
ATOM 1813 N N . ILE A 1 217 ? 16.174 30.905 18.759 1.00 82.31 217 ILE A N 1
ATOM 1814 C CA . ILE A 1 217 ? 16.359 32.350 18.537 1.00 82.31 217 ILE A CA 1
ATOM 1815 C C . ILE A 1 217 ? 17.839 32.739 18.512 1.00 82.31 217 ILE A C 1
ATOM 1817 O O . ILE A 1 217 ? 18.227 33.622 17.752 1.00 82.31 217 ILE A O 1
ATOM 1821 N N . GLU A 1 218 ? 18.681 32.108 19.317 1.00 82.31 218 GLU A N 1
ATOM 1822 C CA . GLU A 1 218 ? 20.119 32.385 19.323 1.00 82.31 218 GLU A CA 1
ATOM 1823 C C . GLU A 1 218 ? 20.833 31.776 18.106 1.00 82.31 218 GLU A C 1
ATOM 1825 O O . GLU A 1 218 ? 21.887 32.259 17.700 1.00 82.31 218 GLU A O 1
ATOM 1830 N N . ASN A 1 219 ? 20.247 30.749 17.480 1.00 83.19 219 ASN A N 1
ATOM 1831 C CA . ASN A 1 219 ? 20.868 29.967 16.407 1.00 83.19 219 ASN A CA 1
ATOM 1832 C C . ASN A 1 219 ? 20.016 29.926 15.120 1.00 83.19 219 ASN A C 1
ATOM 1834 O O . ASN A 1 219 ? 19.880 28.881 14.481 1.00 83.19 219 ASN A O 1
ATOM 1838 N N . LYS A 1 220 ? 19.449 31.070 14.719 1.00 81.38 220 LYS A N 1
ATOM 1839 C CA . LYS A 1 220 ? 18.476 31.191 13.607 1.00 81.38 220 LYS A CA 1
ATOM 1840 C C . LYS A 1 220 ? 18.984 30.664 12.262 1.00 81.38 220 LYS A C 1
ATOM 1842 O O . LYS A 1 220 ? 18.202 30.113 11.477 1.00 81.38 220 LYS A O 1
ATOM 1847 N N . ASP A 1 221 ? 20.284 30.811 12.024 1.00 79.38 221 ASP A N 1
ATOM 1848 C CA . ASP A 1 221 ? 20.942 30.475 10.758 1.00 79.38 221 ASP A CA 1
ATOM 1849 C C . ASP A 1 221 ? 21.196 28.971 10.594 1.00 79.38 221 ASP A C 1
ATOM 1851 O O . ASP A 1 221 ? 21.442 28.496 9.485 1.00 79.38 221 ASP A O 1
ATOM 1855 N N . LEU A 1 222 ? 21.103 28.196 11.679 1.00 81.38 222 LEU A N 1
ATOM 1856 C CA . LEU A 1 222 ? 21.329 26.758 11.635 1.00 81.38 222 LEU A CA 1
ATOM 1857 C C . LEU A 1 222 ? 20.116 26.014 11.066 1.00 81.38 222 LEU A C 1
ATOM 1859 O O . LEU A 1 222 ? 18.948 26.393 11.229 1.00 81.38 222 LEU A O 1
ATOM 1863 N N . THR A 1 223 ? 20.404 24.922 10.363 1.00 84.69 223 THR A N 1
ATOM 1864 C CA . THR A 1 223 ? 19.381 23.973 9.907 1.00 84.69 223 THR A CA 1
ATOM 1865 C C . THR A 1 223 ? 18.884 23.121 11.075 1.00 84.69 223 THR A C 1
ATOM 1867 O O . THR A 1 223 ? 19.551 23.005 12.101 1.00 84.69 223 THR A O 1
ATOM 1870 N N . ILE A 1 224 ? 17.718 22.489 10.924 1.00 84.12 224 ILE A N 1
ATOM 1871 C CA . ILE A 1 224 ? 17.100 21.697 11.998 1.00 84.12 224 ILE A CA 1
ATOM 1872 C C . ILE A 1 224 ? 18.001 20.562 12.517 1.00 84.12 224 ILE A C 1
ATOM 1874 O O . ILE A 1 224 ? 18.070 20.341 13.722 1.00 84.12 224 ILE A O 1
ATOM 1878 N N . GLY A 1 225 ? 18.746 19.897 11.625 1.00 80.50 225 GLY A N 1
ATOM 1879 C CA . GLY A 1 225 ? 19.698 18.846 11.999 1.00 80.50 225 GLY A CA 1
ATOM 1880 C C . GLY A 1 225 ? 20.880 19.391 12.800 1.00 80.50 225 GLY A C 1
ATOM 1881 O O . GLY A 1 225 ? 21.207 18.855 13.848 1.00 80.50 225 GLY A O 1
ATOM 1882 N N . GLN A 1 226 ? 21.440 20.530 12.382 1.00 82.25 226 GLN A N 1
ATOM 1883 C CA . GLN A 1 226 ? 22.529 21.191 13.111 1.00 82.25 226 GLN A CA 1
ATOM 1884 C C . GLN A 1 226 ? 22.079 21.724 14.477 1.00 82.25 226 GLN A C 1
ATOM 1886 O O . GLN A 1 226 ? 22.862 21.721 15.421 1.00 82.25 226 GLN A O 1
ATOM 1891 N N . LEU A 1 227 ? 20.826 22.177 14.594 1.00 84.00 227 LEU A N 1
ATOM 1892 C CA . LEU A 1 227 ? 20.237 22.566 15.876 1.00 84.00 227 LEU A CA 1
ATOM 1893 C C . LEU A 1 227 ? 20.105 21.366 16.815 1.00 84.00 227 LEU A C 1
ATOM 1895 O O . LEU A 1 227 ? 20.415 21.494 17.994 1.00 84.00 227 LEU A O 1
ATOM 1899 N N . TYR A 1 228 ? 19.685 20.213 16.295 1.00 85.00 228 TYR A N 1
ATOM 1900 C CA . TYR A 1 228 ? 19.576 18.981 17.072 1.00 85.00 228 TYR A CA 1
ATOM 1901 C C . TYR A 1 228 ? 20.944 18.486 17.556 1.00 85.00 228 TYR A C 1
ATOM 1903 O O . TYR A 1 228 ? 21.119 18.240 18.747 1.00 85.00 228 TYR A O 1
ATOM 1911 N N . ASP A 1 229 ? 21.935 18.433 16.666 1.00 82.50 229 ASP A N 1
ATOM 1912 C CA . ASP A 1 229 ? 23.293 18.004 17.011 1.00 82.50 229 ASP A CA 1
ATOM 1913 C C . ASP A 1 229 ? 23.926 18.942 18.050 1.00 82.50 229 ASP A C 1
ATOM 1915 O O . ASP A 1 229 ? 24.441 18.492 19.072 1.00 82.50 229 ASP A O 1
ATOM 1919 N N . LYS A 1 230 ? 23.796 20.259 17.856 1.00 81.88 230 LYS A N 1
ATOM 1920 C CA . LYS A 1 230 ? 24.319 21.265 18.790 1.00 81.88 230 LYS A CA 1
ATOM 1921 C C . LYS A 1 230 ? 23.599 21.245 20.141 1.00 81.88 230 LYS A C 1
ATOM 1923 O O . LYS A 1 230 ? 24.220 21.480 21.174 1.00 81.88 230 LYS A O 1
ATOM 1928 N N . ALA A 1 231 ? 22.299 20.962 20.159 1.00 81.44 231 ALA A N 1
ATOM 1929 C CA . ALA A 1 231 ? 21.553 20.823 21.403 1.00 81.44 231 ALA A CA 1
ATOM 1930 C C . ALA A 1 231 ? 21.936 19.547 22.176 1.00 81.44 231 ALA A C 1
ATOM 1932 O O . ALA A 1 231 ? 22.019 19.599 23.404 1.00 81.44 231 ALA A O 1
ATOM 1933 N N . ASN A 1 232 ? 22.257 18.452 21.475 1.00 82.56 232 ASN A N 1
ATOM 1934 C CA . ASN A 1 232 ? 22.830 17.245 22.080 1.00 82.56 232 ASN A CA 1
ATOM 1935 C C . ASN A 1 232 ? 24.242 17.506 22.635 1.00 82.56 232 ASN A C 1
ATOM 1937 O O . ASN A 1 232 ? 24.560 17.093 23.750 1.00 82.56 232 ASN A O 1
ATOM 1941 N N . GLU A 1 233 ? 25.093 18.234 21.902 1.00 81.44 233 GLU A N 1
ATOM 1942 C CA . GLU A 1 233 ? 26.436 18.620 22.371 1.00 81.44 233 GLU A CA 1
ATOM 1943 C C . GLU A 1 233 ? 26.382 19.489 23.637 1.00 81.44 233 GLU A C 1
ATOM 1945 O O . GLU A 1 233 ? 27.196 19.326 24.549 1.00 81.44 233 GLU A O 1
ATOM 1950 N N . LEU A 1 234 ? 25.386 20.375 23.727 1.00 77.56 234 LEU A N 1
ATOM 1951 C CA . LEU A 1 234 ? 25.131 21.223 24.894 1.00 77.56 234 LEU A CA 1
ATOM 1952 C C . LEU A 1 234 ? 24.353 20.514 26.017 1.00 77.56 234 LEU A C 1
ATOM 1954 O O . LEU A 1 234 ? 24.094 21.135 27.048 1.00 77.56 234 LEU A O 1
ATOM 1958 N N . LYS A 1 235 ? 24.002 19.227 25.851 1.00 74.94 235 LYS A N 1
ATOM 1959 C CA . LYS A 1 235 ? 23.186 18.425 26.787 1.00 74.94 235 LYS A CA 1
ATOM 1960 C C . LYS A 1 235 ? 21.842 19.068 27.147 1.00 74.94 235 LYS A C 1
ATOM 1962 O O . LYS A 1 235 ? 21.337 18.899 28.258 1.00 74.94 235 LYS A O 1
ATOM 1967 N N . LEU A 1 236 ? 21.276 19.836 26.222 1.00 66.44 236 LEU A N 1
ATOM 1968 C CA . LEU A 1 236 ? 19.920 20.376 26.342 1.00 66.44 236 LEU A CA 1
ATOM 1969 C C . LEU A 1 236 ? 18.871 19.305 26.002 1.00 66.44 236 LEU A C 1
ATOM 1971 O O . LEU A 1 236 ? 17.724 19.390 26.451 1.00 66.44 236 LEU A O 1
ATOM 1975 N N . ILE A 1 237 ? 19.286 18.291 25.239 1.00 61.50 237 ILE A N 1
ATOM 1976 C CA . ILE A 1 237 ? 18.526 17.112 24.821 1.00 61.50 237 ILE A CA 1
ATOM 1977 C C . ILE A 1 237 ? 19.365 15.868 25.129 1.00 61.50 237 ILE A C 1
ATOM 1979 O O . ILE A 1 237 ? 20.612 15.969 25.045 1.00 61.50 237 ILE A O 1
#

Organism: Tetrahymena thermophila (strain SB210) (NCBI:txid312017)

pLDDT: mean 70.78, std 17.27, range [35.53, 95.62]

Sequence (237 aa):
MFLSHRYNPFEELDRTFNSFWDDDSDEYTDFFSTIRVPRTKRISKEEKLKKKLNKLHNQENEINHYIKQYESQIEQLKKNKQQVEKKRSDISNKITQIAEEKKKQLETNQNQKSGNNDNQKSENRIFKKVHYISDGMEIEEQYDSTNPKNCYKIIRKQGETPQIISGEQQQAQIQQNKTEEQQQQKRQKLGNGLDEKLDQLCKMSGKPASELENFVIENKDLTIGQLYDKANELKLI

Foldseek 3Di:
DDPPPPDDLVVVVVVVVVVVVVVCVVVVVVVPVPPDDDDDPPDDPVNVVVVVVVVVVVSVVVVVVVVVVVVVVVVVVVVVVVVVVVVVVVVVVVVVVVVVVVVVVVVVVVVVPPDDDPDDPPPQQFPDWDWDDDDFKIWIWTAGPVDRQWIWIWIDGPPDDIDIDIPVCPVVVVVVVVVVVVVVVPDPPPDPCLVVLLVVLCVVPVDDSVLCVVVCVVVVVDDSVRSNVVCVVVVVD

Radius of gyration: 35.83 Å; chains: 1; bounding box: 76×52×96 Å

Secondary structure (DSSP, 8-state):
--------HHHHHHHHHHHHHHTTTTTTTSSS--SS--------HHHHHHHHHHHHHHHHHHHHHHHHHHHHHHHHHHHHHHHHHHHHHHHHHHHHHHHHHHHHHHHHHHHT--SS---------EEEEEEEEETTEEEEEEEESS-TT-EEEEEEETTSPPEEEEGGGGTTHHHHHHHHHHHHHTS----TTHHHHHHHHHHHH---HHHHHHHHHHTTTS-HHHHHHHHHHTT--